Protein AF-A0A956BHD2-F1 (afdb_monomer_lite)

Radius of gyration: 28.73 Å; chains: 1; bounding box: 68×35×95 Å

Secondary structure (DSSP, 8-state):
----------------S----------SS-EEEEE-TTS-EEEEEHHHHHHHHHHHHHTT-HHHHHHHHHHHHHH-TTSTTHHHHHHHHHHHHHHTT-HHHHHHHHHHHHHHSTTSSHHHHHHHHHHHHHHHTT-HHHHHHHHHHHHT-SS--HHHHHHHHHHHHHHHHHTT-HHHHHHHHHHHHHHHHHHHHHHHHHS-TT---TT---HHHHHHHHHHHHHHHHHHHH----SSHHHHHHHHHHHHHHHHHHHHHHHHHHHTT-TTHHHHHHHHHHHHHHHHHHHHH-

Foldseek 3Di:
DDDDDDDDDDDDDDDPDPDPPPPDDDDPAQWDFDQDPPGDGDTDDLVNLQVVLVVCVVVLVLVVSLVSLVCSCVRPVVDPCVLVSLLSNLSSCVSVLVLVSNLVSLVVSCVVCVPDPVNLVSLLSNLVSCVSVLVLVVNQVSLVSSVPDDDDDLLSQLSSLLSNLVSCVSVLVLVSNLVSLVVSVVSVVVVVVVDVVPDDPVPDPPPPLSLSNLVSLQSQLVSLLVVLLPQAQDDDPVSNVVSVVSSVVSLVRSLVSLVVSLVSPDPPSNVVSVVVNVVSVVSVVVRVVD

Structure (mmCIF, N/CA/C/O backbone):
data_AF-A0A956BHD2-F1
#
_entry.id   AF-A0A956BHD2-F1
#
loop_
_atom_site.group_PDB
_atom_site.id
_atom_site.type_symbol
_atom_site.label_atom_id
_atom_site.label_alt_id
_atom_site.label_comp_id
_atom_site.label_asym_id
_atom_site.label_entity_id
_atom_site.label_seq_id
_atom_site.pdbx_PDB_ins_code
_atom_site.Cartn_x
_atom_site.Cartn_y
_atom_site.Cartn_z
_atom_site.occupancy
_atom_site.B_iso_or_equiv
_atom_site.auth_seq_id
_atom_site.auth_comp_id
_atom_site.auth_asym_id
_atom_site.auth_atom_id
_atom_site.pdbx_PDB_model_num
ATOM 1 N N . MET A 1 1 ? 15.044 -18.072 -39.318 1.00 32.41 1 MET A N 1
ATOM 2 C CA . MET A 1 1 ? 16.241 -17.529 -39.998 1.00 32.41 1 MET A CA 1
ATOM 3 C C . MET A 1 1 ? 15.902 -16.114 -40.435 1.00 32.41 1 MET A C 1
ATOM 5 O O . MET A 1 1 ? 15.092 -15.960 -41.337 1.00 32.41 1 MET A O 1
ATOM 9 N N . LYS A 1 2 ? 16.401 -15.109 -39.701 1.00 30.66 2 LYS A N 1
ATOM 10 C CA . LYS A 1 2 ? 16.148 -13.682 -39.956 1.00 30.66 2 LYS A CA 1
ATOM 11 C C . LYS A 1 2 ? 16.807 -13.306 -41.298 1.00 30.66 2 LYS A C 1
ATOM 13 O O . LYS A 1 2 ? 17.986 -13.593 -41.498 1.00 30.66 2 LYS A O 1
ATOM 18 N N . HIS A 1 3 ? 16.039 -12.739 -42.227 1.00 27.91 3 HIS A N 1
ATOM 19 C CA . HIS A 1 3 ? 16.558 -12.216 -43.491 1.00 27.91 3 HIS A CA 1
ATOM 20 C C . HIS A 1 3 ? 17.233 -10.868 -43.223 1.00 27.91 3 HIS A C 1
ATOM 22 O O . HIS A 1 3 ? 16.564 -9.890 -42.912 1.00 27.91 3 HIS A O 1
ATOM 28 N N . ILE A 1 4 ? 18.562 -10.834 -43.328 1.00 30.50 4 ILE A N 1
ATOM 29 C CA . ILE A 1 4 ? 19.359 -9.604 -43.326 1.00 30.50 4 ILE A CA 1
ATOM 30 C C . ILE A 1 4 ? 19.266 -9.021 -44.739 1.00 30.50 4 ILE A C 1
ATOM 32 O O . ILE A 1 4 ? 19.788 -9.609 -45.689 1.00 30.50 4 ILE A O 1
ATOM 36 N N . ALA A 1 5 ? 18.553 -7.907 -44.893 1.00 25.92 5 ALA A N 1
ATOM 37 C CA . ALA A 1 5 ? 18.475 -7.180 -46.152 1.00 25.92 5 ALA A CA 1
ATOM 38 C C . ALA A 1 5 ? 19.679 -6.235 -46.266 1.00 25.92 5 ALA A C 1
ATOM 40 O O . ALA A 1 5 ? 19.749 -5.215 -45.590 1.00 25.92 5 ALA A O 1
ATOM 41 N N . TRP A 1 6 ? 20.630 -6.584 -47.131 1.00 26.72 6 TRP A N 1
ATOM 42 C CA . TRP A 1 6 ? 21.691 -5.677 -47.564 1.00 26.72 6 TRP A CA 1
ATOM 43 C C . TRP A 1 6 ? 21.139 -4.787 -48.676 1.00 26.72 6 TRP A C 1
ATOM 45 O O . TRP A 1 6 ? 20.907 -5.261 -49.789 1.00 26.72 6 TRP A O 1
ATOM 55 N N . ILE A 1 7 ? 20.912 -3.506 -48.393 1.00 30.88 7 ILE A N 1
ATOM 56 C CA . ILE A 1 7 ? 20.587 -2.525 -49.432 1.00 30.88 7 ILE A CA 1
ATOM 57 C C . ILE A 1 7 ? 21.914 -2.008 -50.000 1.00 30.88 7 ILE A C 1
ATOM 59 O O . ILE A 1 7 ? 22.591 -1.191 -49.389 1.00 30.88 7 ILE A O 1
ATOM 63 N N . LEU A 1 8 ? 22.299 -2.520 -51.172 1.00 29.08 8 LEU A N 1
ATOM 64 C CA . LEU A 1 8 ? 23.394 -1.992 -51.987 1.00 29.08 8 LEU A CA 1
ATOM 65 C C . LEU A 1 8 ? 22.792 -1.154 -53.117 1.00 29.08 8 LEU A C 1
ATOM 67 O O . LEU A 1 8 ? 22.234 -1.706 -54.065 1.00 29.08 8 LEU A O 1
ATOM 71 N N . ILE A 1 9 ? 22.917 0.171 -53.042 1.00 32.59 9 ILE A N 1
ATOM 72 C CA . ILE A 1 9 ? 22.619 1.055 -54.173 1.00 32.59 9 ILE A CA 1
ATOM 73 C C . ILE A 1 9 ? 23.946 1.383 -54.851 1.00 32.59 9 ILE A C 1
ATOM 75 O O . ILE A 1 9 ? 24.739 2.171 -54.350 1.00 32.59 9 ILE A O 1
ATOM 79 N N . ALA A 1 10 ? 24.194 0.755 -55.999 1.00 34.28 10 ALA A N 1
ATOM 80 C CA . ALA A 1 10 ? 25.288 1.113 -56.890 1.00 34.28 10 ALA A CA 1
ATOM 81 C C . ALA A 1 10 ? 24.737 1.963 -58.041 1.00 34.28 10 ALA A C 1
ATOM 83 O O . ALA A 1 10 ? 23.894 1.498 -58.807 1.00 34.28 10 ALA A O 1
ATOM 84 N N . SER A 1 11 ? 25.248 3.182 -58.208 1.00 32.81 11 SER A N 1
ATOM 85 C CA . SER A 1 11 ? 25.110 3.926 -59.460 1.00 32.81 11 SER A CA 1
ATOM 86 C C . SER A 1 11 ? 26.441 4.579 -59.811 1.00 32.81 11 SER A C 1
ATOM 88 O O . SER A 1 11 ? 26.924 5.466 -59.114 1.00 32.81 11 SER A O 1
ATOM 90 N N . TRP A 1 12 ? 27.056 4.097 -60.890 1.00 37.25 12 TRP A N 1
ATOM 91 C CA . TRP A 1 12 ? 28.239 4.698 -61.497 1.00 37.25 12 TRP A CA 1
ATOM 92 C C . TRP A 1 12 ? 27.813 5.802 -62.464 1.00 37.25 12 TRP A C 1
ATOM 94 O O . TRP A 1 12 ? 27.218 5.521 -63.503 1.00 37.25 12 TRP A O 1
ATOM 104 N N . LEU A 1 13 ? 28.212 7.040 -62.181 1.00 34.75 13 LEU A N 1
ATOM 105 C CA . LEU A 1 13 ? 28.361 8.086 -63.189 1.00 34.75 13 LEU A CA 1
ATOM 106 C C . LEU A 1 13 ? 29.599 8.914 -62.842 1.00 34.75 13 LEU A C 1
ATOM 108 O O . LEU A 1 13 ? 29.643 9.645 -61.859 1.00 34.75 13 LEU A O 1
ATOM 112 N N . VAL A 1 14 ? 30.635 8.740 -63.662 1.00 44.06 14 VAL A N 1
ATOM 113 C CA . VAL A 1 14 ? 31.887 9.492 -63.600 1.00 44.06 14 VAL A CA 1
ATOM 114 C C . VAL A 1 14 ? 31.602 10.943 -63.980 1.00 44.06 14 VAL A C 1
ATOM 116 O O . VAL A 1 14 ? 31.316 11.240 -65.139 1.00 44.06 14 VAL A O 1
ATOM 119 N N . ALA A 1 15 ? 31.736 11.848 -63.016 1.00 35.34 15 ALA A N 1
ATOM 120 C CA . ALA A 1 15 ? 31.913 13.273 -63.251 1.00 35.34 15 ALA A CA 1
ATOM 121 C C . ALA A 1 15 ? 33.031 13.774 -62.325 1.00 35.34 15 ALA A C 1
ATOM 123 O O . ALA A 1 15 ? 32.923 13.714 -61.104 1.00 35.34 15 ALA A O 1
ATOM 124 N N . CYS A 1 16 ? 34.142 14.223 -62.913 1.00 50.97 16 CYS A N 1
ATOM 125 C CA . CYS A 1 16 ? 35.218 14.887 -62.186 1.00 50.97 16 CYS A CA 1
ATOM 126 C C . CYS A 1 16 ? 34.707 16.205 -61.593 1.00 50.97 16 CYS A C 1
ATOM 128 O O . CYS A 1 16 ? 34.462 17.168 -62.315 1.00 50.97 16 CYS A O 1
ATOM 130 N N . GLY A 1 17 ? 34.592 16.235 -60.274 1.00 42.78 17 GLY A N 1
ATOM 131 C CA . GLY A 1 17 ? 34.267 17.398 -59.459 1.00 42.78 17 GLY A CA 1
ATOM 132 C C . GLY A 1 17 ? 33.865 16.858 -58.100 1.00 42.78 17 GLY A C 1
ATOM 133 O O . GLY A 1 17 ? 32.909 16.099 -58.054 1.00 42.78 17 GLY A O 1
ATOM 134 N N . SER A 1 18 ? 34.663 17.140 -57.061 1.00 50.84 18 SER A N 1
ATOM 135 C CA . SER A 1 18 ? 34.489 16.716 -55.656 1.00 50.84 18 SER A CA 1
ATOM 136 C C . SER A 1 18 ? 33.089 16.161 -55.363 1.00 50.84 18 SER A C 1
ATOM 138 O O . SER A 1 18 ? 32.157 16.936 -55.143 1.00 50.84 18 SER A O 1
ATOM 140 N N . GLY A 1 19 ? 32.948 14.834 -55.471 1.00 43.81 19 GLY A N 1
ATOM 141 C CA . GLY A 1 19 ? 31.663 14.151 -55.331 1.00 43.81 19 GLY A CA 1
ATOM 142 C C . GLY A 1 19 ? 31.063 14.380 -53.943 1.00 43.81 19 GLY A C 1
ATOM 143 O O . GLY A 1 19 ? 31.804 14.754 -53.028 1.00 43.81 19 GLY A O 1
ATOM 144 N N . PRO A 1 20 ? 29.741 14.186 -53.772 1.00 44.66 20 PRO A N 1
ATOM 145 C CA . PRO A 1 20 ? 29.129 14.253 -52.454 1.00 44.66 20 PRO A CA 1
ATOM 146 C C . PRO A 1 20 ? 29.898 13.311 -51.529 1.00 44.66 20 PRO A C 1
ATOM 148 O O . PRO A 1 20 ? 30.157 12.160 -51.873 1.00 44.66 20 PRO A O 1
ATOM 151 N N . GLN A 1 21 ? 30.347 13.847 -50.399 1.00 46.59 21 GLN A N 1
ATOM 152 C CA . GLN A 1 21 ? 31.052 13.084 -49.386 1.00 46.59 21 GLN A CA 1
ATOM 153 C C . GLN A 1 21 ? 30.066 12.023 -48.883 1.00 46.59 21 GLN A C 1
ATOM 155 O O . GLN A 1 21 ? 29.099 12.357 -48.206 1.00 46.59 21 GLN A O 1
ATOM 160 N N . GLU A 1 22 ? 30.237 10.770 -49.309 1.00 46.28 22 GLU A N 1
ATOM 161 C CA . GLU A 1 22 ? 29.410 9.661 -48.838 1.00 46.28 22 GLU A CA 1
ATOM 162 C C . GLU A 1 22 ? 29.696 9.468 -47.348 1.00 46.28 22 GLU A C 1
ATOM 164 O O . GLU A 1 22 ? 30.739 8.941 -46.955 1.00 46.28 22 GLU A O 1
ATOM 169 N N . THR A 1 23 ? 28.792 9.955 -46.502 1.00 49.31 23 THR A N 1
ATOM 170 C CA . THR A 1 23 ? 28.830 9.680 -45.069 1.00 49.31 23 THR A CA 1
ATOM 171 C C . THR A 1 23 ? 28.339 8.253 -44.868 1.00 49.31 23 THR A C 1
ATOM 173 O O . THR A 1 23 ? 27.139 7.983 -44.899 1.00 49.31 23 THR A O 1
ATOM 176 N N . ILE A 1 24 ? 29.274 7.317 -44.721 1.00 51.47 24 ILE A N 1
ATOM 177 C CA . ILE A 1 24 ? 28.960 5.943 -44.334 1.00 51.47 24 ILE A CA 1
ATOM 178 C C . ILE A 1 24 ? 28.698 5.958 -42.829 1.00 51.47 24 ILE A C 1
ATOM 180 O O . ILE A 1 24 ? 29.613 6.184 -42.039 1.00 51.47 24 ILE A O 1
ATOM 184 N N . PHE A 1 25 ? 27.445 5.743 -42.443 1.00 54.19 25 PHE A N 1
ATOM 185 C CA . PHE A 1 25 ? 27.077 5.514 -41.053 1.00 54.19 25 PHE A CA 1
ATOM 186 C C . PHE A 1 25 ? 27.267 4.027 -40.743 1.00 54.19 25 PHE A C 1
ATOM 188 O O . PHE A 1 25 ? 26.555 3.177 -41.278 1.00 54.19 25 PHE A O 1
ATOM 195 N N . GLU A 1 26 ? 28.259 3.707 -39.914 1.00 46.75 26 GLU A N 1
ATOM 196 C CA . GLU A 1 26 ? 28.385 2.379 -39.317 1.00 46.75 26 GLU A CA 1
ATOM 197 C C . GLU A 1 26 ? 27.514 2.330 -38.062 1.00 46.75 26 GLU A C 1
ATOM 199 O O . GLU A 1 26 ? 27.826 2.949 -37.048 1.00 46.75 26 GLU A O 1
ATOM 204 N N . PHE A 1 27 ? 26.409 1.593 -38.143 1.00 53.41 27 PHE A N 1
ATOM 205 C CA . PHE A 1 27 ? 25.576 1.290 -36.986 1.00 53.41 27 PHE A CA 1
ATOM 206 C C . PHE A 1 27 ? 26.133 0.036 -36.314 1.00 53.41 27 PHE A C 1
ATOM 208 O O . PHE A 1 27 ? 26.106 -1.052 -36.894 1.00 53.41 27 PHE A O 1
ATOM 215 N N . THR A 1 28 ? 26.681 0.186 -35.109 1.00 53.34 28 THR A N 1
ATOM 216 C CA . THR A 1 28 ? 27.129 -0.948 -34.285 1.00 53.34 28 THR A CA 1
ATOM 217 C C . THR A 1 28 ? 25.966 -1.654 -33.596 1.00 53.34 28 THR A C 1
ATOM 219 O O . THR A 1 28 ? 26.080 -2.837 -33.281 1.00 53.34 28 THR A O 1
ATOM 222 N N . ASP A 1 29 ? 24.840 -0.954 -33.447 1.00 56.94 29 ASP A N 1
ATOM 223 C CA . ASP A 1 29 ? 23.632 -1.410 -32.769 1.00 56.94 29 ASP A CA 1
ATOM 224 C C . ASP A 1 29 ? 22.411 -1.331 -33.703 1.00 56.94 29 ASP A C 1
ATOM 226 O O . ASP A 1 29 ? 22.397 -0.529 -34.647 1.00 56.94 29 ASP A O 1
ATOM 230 N N . PRO A 1 30 ? 21.366 -2.151 -33.481 1.00 61.94 30 PRO A N 1
ATOM 231 C CA . PRO A 1 30 ? 20.121 -2.032 -34.230 1.00 61.94 30 PRO A CA 1
ATOM 232 C C . PRO A 1 30 ? 19.596 -0.592 -34.135 1.00 61.94 30 PRO A C 1
ATOM 234 O O . PRO A 1 30 ? 19.508 -0.041 -33.042 1.00 61.94 30 PRO A O 1
ATOM 237 N N . THR A 1 31 ? 19.256 0.020 -35.270 1.00 66.25 31 THR A N 1
ATOM 238 C CA . THR A 1 31 ? 18.797 1.418 -35.351 1.00 66.25 31 THR A CA 1
ATOM 239 C C . THR A 1 31 ? 17.540 1.491 -36.210 1.00 66.25 31 THR A C 1
ATOM 241 O O . THR A 1 31 ? 17.478 0.856 -37.267 1.00 66.25 31 THR A O 1
ATOM 244 N N . VAL A 1 32 ? 16.539 2.254 -35.768 1.00 64.06 32 VAL A N 1
ATOM 245 C CA . VAL A 1 32 ? 15.317 2.511 -36.536 1.00 64.06 32 VAL A CA 1
ATOM 246 C C . VAL A 1 32 ? 15.480 3.823 -37.276 1.00 64.06 32 VAL A C 1
ATOM 248 O O . VAL A 1 32 ? 15.948 4.817 -36.727 1.00 64.06 32 VAL A O 1
ATOM 251 N N . ILE A 1 33 ? 15.089 3.808 -38.545 1.00 63.91 33 ILE A N 1
ATOM 252 C CA . ILE A 1 33 ? 15.087 4.984 -39.403 1.00 63.91 33 ILE A CA 1
ATOM 253 C C . ILE A 1 33 ? 13.651 5.499 -39.450 1.00 63.91 33 ILE A C 1
ATOM 255 O O . ILE A 1 33 ? 12.806 4.911 -40.128 1.00 63.91 33 ILE A O 1
ATOM 259 N N . VAL A 1 34 ? 13.372 6.583 -38.731 1.00 60.41 34 VAL A N 1
ATOM 260 C CA . VAL A 1 34 ? 12.071 7.257 -38.767 1.00 60.41 34 VAL A CA 1
ATOM 261 C C . VAL A 1 34 ? 12.170 8.415 -39.756 1.00 60.41 34 VAL A C 1
ATOM 263 O O . VAL A 1 34 ? 12.938 9.353 -39.555 1.00 60.41 34 VAL A O 1
ATOM 266 N N . ALA A 1 35 ? 11.410 8.347 -40.849 1.00 52.72 35 ALA A N 1
ATOM 267 C CA . ALA A 1 35 ? 11.284 9.452 -41.795 1.00 52.72 35 ALA A CA 1
ATOM 268 C C . ALA A 1 35 ? 10.039 10.274 -41.443 1.00 52.72 35 ALA A C 1
ATOM 270 O O . ALA A 1 35 ? 8.921 9.751 -41.486 1.00 52.72 35 ALA A O 1
ATOM 271 N N . SER A 1 36 ? 10.220 11.550 -41.095 1.00 49.69 36 SER A N 1
ATOM 272 C CA . SER A 1 36 ? 9.092 12.471 -40.942 1.00 49.69 36 SER A CA 1
ATOM 273 C C . SER A 1 36 ? 8.653 13.014 -42.315 1.00 49.69 36 SER A C 1
ATOM 275 O O . SER A 1 36 ? 9.444 13.023 -43.261 1.00 49.69 36 SER A O 1
ATOM 277 N N . PRO A 1 37 ? 7.406 13.502 -42.461 1.00 52.56 37 PRO A N 1
ATOM 278 C CA . PRO A 1 37 ? 6.945 14.147 -43.694 1.00 52.56 37 PRO A CA 1
ATOM 279 C C . PRO A 1 37 ? 7.707 15.435 -44.067 1.00 52.56 37 PRO A C 1
ATOM 281 O O . PRO A 1 37 ? 7.453 15.985 -45.135 1.00 52.56 37 PRO A O 1
ATOM 284 N N . GLU A 1 38 ? 8.585 15.932 -43.189 1.00 54.66 38 GLU A N 1
ATOM 285 C CA . GLU A 1 38 ? 9.246 17.242 -43.270 1.00 54.66 38 GLU A CA 1
ATOM 286 C C . GLU A 1 38 ? 10.768 17.143 -43.539 1.00 54.66 38 GLU A C 1
ATOM 288 O O . GLU A 1 38 ? 11.488 18.109 -43.319 1.00 54.66 38 GLU A O 1
ATOM 293 N N . ASP A 1 39 ? 11.237 16.013 -44.090 1.00 49.66 39 ASP A N 1
ATOM 294 C CA . ASP A 1 39 ? 12.601 15.765 -44.615 1.00 49.66 39 ASP A CA 1
ATOM 295 C C . ASP A 1 39 ? 13.744 15.505 -43.603 1.00 49.66 39 ASP A C 1
ATOM 297 O O . ASP A 1 39 ? 14.898 15.376 -44.019 1.00 49.66 39 ASP A O 1
ATOM 301 N N . ASP A 1 40 ? 13.459 15.281 -42.316 1.00 54.59 40 ASP A N 1
ATOM 302 C CA . ASP A 1 40 ? 14.471 14.773 -41.373 1.00 54.59 40 ASP A CA 1
ATOM 303 C C . ASP A 1 40 ? 14.392 13.241 -41.241 1.00 54.59 40 ASP A C 1
ATOM 305 O O . ASP A 1 40 ? 13.387 12.670 -40.805 1.00 54.59 40 ASP A O 1
ATOM 309 N N . ILE A 1 41 ? 15.480 12.563 -41.627 1.00 58.62 41 ILE A N 1
ATOM 310 C CA . ILE A 1 41 ? 15.721 11.156 -41.297 1.00 58.62 41 ILE A CA 1
ATOM 311 C C . ILE A 1 41 ? 16.272 11.119 -39.872 1.00 58.62 41 ILE A C 1
ATOM 313 O O . ILE A 1 41 ? 17.431 11.471 -39.647 1.00 58.62 41 ILE A O 1
ATOM 317 N N . VAL A 1 42 ? 15.453 10.688 -38.916 1.00 63.12 42 VAL A N 1
ATOM 318 C CA . VAL A 1 42 ? 15.888 10.497 -37.531 1.00 63.12 42 VAL A CA 1
ATOM 319 C C . VAL A 1 42 ? 16.330 9.049 -37.359 1.00 63.12 42 VAL A C 1
ATOM 321 O O . VAL A 1 42 ? 15.582 8.112 -37.645 1.00 63.12 42 VAL A O 1
ATOM 324 N N . PHE A 1 43 ? 17.571 8.876 -36.917 1.00 67.44 43 PHE A N 1
ATOM 325 C CA . PHE A 1 43 ? 18.095 7.593 -36.472 1.00 67.44 43 PHE A CA 1
ATOM 326 C C . PHE A 1 43 ? 17.819 7.494 -34.977 1.00 67.44 43 PHE A C 1
ATOM 328 O O . PHE A 1 43 ? 18.463 8.190 -34.199 1.00 67.44 43 PHE A O 1
ATOM 335 N N . GLU A 1 44 ? 16.842 6.680 -34.590 1.00 79.38 44 GLU A N 1
ATOM 336 C CA . GLU A 1 44 ? 16.552 6.425 -33.180 1.00 79.38 44 GLU A CA 1
ATOM 337 C C . GLU A 1 44 ? 17.176 5.080 -32.794 1.00 79.38 44 GLU A C 1
ATOM 339 O O . GLU A 1 44 ? 16.906 4.047 -33.420 1.00 79.38 44 GLU A O 1
ATOM 344 N N . SER A 1 45 ? 18.045 5.091 -31.784 1.00 88.75 45 SER A N 1
ATOM 345 C CA . SER A 1 45 ? 18.524 3.881 -31.119 1.00 88.75 45 SER A CA 1
ATOM 346 C C . SER A 1 45 ? 17.616 3.505 -29.943 1.00 88.75 45 SER A C 1
ATOM 348 O O . SER A 1 45 ? 16.796 4.297 -29.472 1.00 88.75 45 SER A O 1
ATOM 350 N N . ALA A 1 46 ? 17.782 2.290 -29.418 1.00 90.62 46 ALA A N 1
ATOM 351 C CA . ALA A 1 46 ? 17.095 1.883 -28.194 1.00 90.62 46 ALA A CA 1
ATOM 352 C C . ALA A 1 46 ? 17.477 2.764 -26.985 1.00 90.62 46 ALA A C 1
ATOM 354 O O . ALA A 1 46 ? 16.649 2.976 -26.104 1.00 90.62 46 ALA A O 1
ATOM 355 N N . GLU A 1 47 ? 18.711 3.279 -26.940 1.00 94.00 47 GLU A N 1
ATOM 356 C CA . GLU A 1 47 ? 19.161 4.189 -25.881 1.00 94.00 47 GLU A CA 1
ATOM 357 C C . GLU A 1 47 ? 18.461 5.549 -25.983 1.00 94.00 47 GLU A C 1
ATOM 359 O O . GLU A 1 47 ? 17.972 6.054 -24.972 1.00 94.00 47 GLU A O 1
ATOM 364 N N . ASP A 1 48 ? 18.339 6.101 -27.196 1.00 92.69 48 ASP A N 1
ATOM 365 C CA . ASP A 1 48 ? 17.664 7.385 -27.431 1.00 92.69 48 ASP A CA 1
ATOM 366 C C . ASP A 1 48 ? 16.193 7.325 -27.003 1.00 92.69 48 ASP A C 1
ATOM 368 O O . ASP A 1 48 ? 15.717 8.195 -26.272 1.00 92.69 48 ASP A O 1
ATOM 372 N N . LEU A 1 49 ? 15.489 6.255 -27.395 1.00 94.75 49 LEU A N 1
ATOM 373 C CA . LEU A 1 49 ? 14.093 6.029 -27.011 1.00 94.75 49 LEU A CA 1
ATOM 374 C C . LEU A 1 49 ? 13.921 5.909 -25.495 1.00 94.75 49 LEU A C 1
ATOM 376 O O . LEU A 1 49 ? 12.976 6.470 -24.935 1.00 94.75 49 LEU A O 1
ATOM 380 N N . LEU A 1 50 ? 14.830 5.195 -24.821 1.00 97.00 50 LEU A N 1
ATOM 381 C CA . LEU A 1 50 ? 14.800 5.077 -23.367 1.00 97.00 50 LEU A CA 1
ATOM 382 C C . LEU A 1 50 ? 15.039 6.441 -22.706 1.00 97.00 50 LEU A C 1
ATOM 384 O O . LEU A 1 50 ? 14.312 6.808 -21.783 1.00 97.00 50 LEU A O 1
ATOM 388 N N . LEU A 1 51 ? 16.044 7.193 -23.163 1.00 97.00 51 LEU A N 1
ATOM 389 C CA . LEU A 1 51 ? 16.399 8.490 -22.593 1.00 97.00 51 LEU A CA 1
ATOM 390 C C . LEU A 1 51 ? 15.259 9.501 -22.753 1.00 97.00 51 LEU A C 1
ATOM 392 O O . LEU A 1 51 ? 14.853 10.113 -21.765 1.00 97.00 51 LEU A O 1
ATOM 396 N N . GLU A 1 52 ? 14.697 9.629 -23.957 1.00 96.88 52 GLU A N 1
ATOM 397 C CA . GLU A 1 52 ? 13.571 10.530 -24.209 1.00 96.88 52 GLU A CA 1
ATOM 398 C C . GLU A 1 52 ? 12.331 10.109 -23.409 1.00 96.88 52 GLU A C 1
ATOM 400 O O . GLU A 1 52 ? 11.687 10.947 -22.773 1.00 96.88 52 GLU A O 1
ATOM 405 N N . GLY A 1 53 ? 12.015 8.808 -23.376 1.00 98.12 53 GLY A N 1
ATOM 406 C CA . GLY A 1 53 ? 10.921 8.281 -22.560 1.00 98.12 53 GLY A CA 1
ATOM 407 C C . GLY A 1 53 ? 11.084 8.635 -21.079 1.00 98.12 53 GLY A C 1
ATOM 408 O O . GLY A 1 53 ? 10.131 9.073 -20.434 1.00 98.12 53 GLY A O 1
ATOM 409 N N . ASN A 1 54 ? 12.304 8.534 -20.545 1.00 98.38 54 ASN A N 1
ATOM 410 C CA . ASN A 1 54 ? 12.610 8.892 -19.160 1.00 98.38 54 ASN A CA 1
ATOM 411 C C . ASN A 1 54 ? 12.454 10.394 -18.895 1.00 98.38 54 ASN A C 1
ATOM 413 O O . ASN A 1 54 ? 11.953 10.783 -17.837 1.00 98.38 54 ASN A O 1
ATOM 417 N N . GLU A 1 55 ? 12.873 11.254 -19.825 1.00 98.44 55 GLU A N 1
ATOM 418 C CA . GLU A 1 55 ? 12.674 12.702 -19.711 1.00 98.44 55 GLU A CA 1
ATOM 419 C C . GLU A 1 55 ? 11.187 13.067 -19.704 1.00 98.44 55 GLU A C 1
ATOM 421 O O . GLU A 1 55 ? 10.735 13.813 -18.831 1.00 98.44 55 GLU A O 1
ATOM 426 N N . LEU A 1 56 ? 10.408 12.481 -20.615 1.00 98.38 56 LEU A N 1
ATOM 427 C CA . LEU A 1 56 ? 8.958 12.663 -20.686 1.00 98.38 56 LEU A CA 1
ATOM 428 C C . LEU A 1 56 ? 8.269 12.180 -19.406 1.00 98.38 56 LEU A C 1
ATOM 430 O O . LEU A 1 56 ? 7.425 12.888 -18.854 1.00 98.38 56 LEU A O 1
ATOM 434 N N . LEU A 1 57 ? 8.674 11.022 -18.878 1.00 97.81 57 LEU A N 1
ATOM 435 C CA . LEU A 1 57 ? 8.145 10.482 -17.627 1.00 97.81 57 LEU A CA 1
ATOM 436 C C . LEU A 1 57 ? 8.424 11.424 -16.445 1.00 97.81 57 LEU A C 1
ATOM 438 O O . LEU A 1 57 ? 7.531 11.697 -15.642 1.00 97.81 57 LEU A O 1
ATOM 442 N N . ARG A 1 58 ? 9.634 11.994 -16.363 1.00 97.81 58 ARG A N 1
ATOM 443 C CA . ARG A 1 58 ? 9.989 13.000 -15.343 1.00 97.81 58 ARG A CA 1
ATOM 444 C C . ARG A 1 58 ? 9.167 14.282 -15.470 1.00 97.81 58 ARG A C 1
ATOM 446 O O . ARG A 1 58 ? 8.858 14.901 -14.452 1.00 97.81 58 ARG A O 1
ATOM 453 N N . ASN A 1 59 ? 8.786 14.648 -16.692 1.00 97.94 59 ASN A N 1
ATOM 454 C CA . ASN A 1 59 ? 7.905 15.778 -16.980 1.00 97.94 59 ASN A CA 1
ATOM 455 C C . ASN A 1 59 ? 6.411 15.451 -16.797 1.00 97.94 59 ASN A C 1
ATOM 457 O O . ASN A 1 59 ? 5.578 16.333 -17.001 1.00 97.94 59 ASN A O 1
ATOM 461 N N . ARG A 1 60 ? 6.068 14.223 -16.369 1.00 97.44 60 ARG A N 1
ATOM 462 C CA . ARG A 1 60 ? 4.692 13.705 -16.231 1.00 97.44 60 ARG A CA 1
ATOM 463 C C . ARG A 1 60 ? 3.911 13.654 -17.546 1.00 97.44 60 ARG A C 1
ATOM 465 O O . ARG A 1 60 ? 2.685 13.691 -17.558 1.00 97.44 60 ARG A O 1
ATOM 472 N N . GLU A 1 61 ? 4.616 13.562 -18.666 1.00 98.38 61 GLU A N 1
ATOM 473 C CA . GLU A 1 61 ? 4.025 13.416 -19.995 1.00 98.38 61 GLU A CA 1
ATOM 474 C C . GLU A 1 61 ? 3.823 11.927 -20.310 1.00 98.38 61 GLU A C 1
ATOM 476 O O . GLU A 1 61 ? 4.460 11.369 -21.207 1.00 98.38 61 GLU A O 1
ATOM 481 N N . HIS A 1 62 ? 2.966 11.274 -19.522 1.00 98.06 62 HIS A N 1
ATOM 482 C CA . HIS A 1 62 ? 2.850 9.816 -19.458 1.00 98.06 62 HIS A CA 1
ATOM 483 C C . HIS A 1 62 ? 2.471 9.172 -20.800 1.00 98.06 62 HIS A C 1
ATOM 485 O O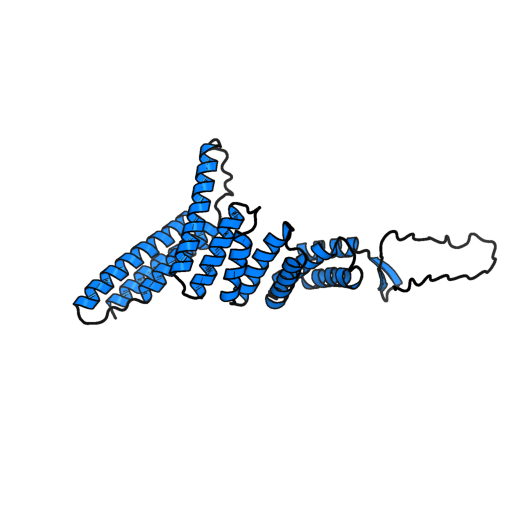 . HIS A 1 62 ? 3.108 8.197 -21.191 1.00 98.06 62 HIS A O 1
ATOM 491 N N . GLU A 1 63 ? 1.540 9.742 -21.575 1.00 98.25 63 GLU A N 1
ATOM 492 C CA . GLU A 1 63 ? 1.172 9.183 -22.885 1.00 98.25 63 GLU A CA 1
ATOM 493 C C . GLU A 1 63 ? 2.317 9.281 -23.900 1.00 98.25 63 GLU A C 1
ATOM 495 O O . GLU A 1 63 ? 2.441 8.448 -24.798 1.00 98.25 63 GLU A O 1
ATOM 500 N N . ARG A 1 64 ? 3.133 10.339 -23.817 1.00 97.62 64 ARG A N 1
ATOM 501 C CA . ARG A 1 64 ? 4.279 10.520 -24.718 1.00 97.62 64 ARG A CA 1
ATOM 502 C C . ARG A 1 64 ? 5.409 9.576 -24.331 1.00 97.62 64 ARG A C 1
ATOM 504 O O . ARG A 1 64 ? 5.993 8.965 -25.221 1.00 97.62 64 ARG A O 1
ATOM 511 N N . ALA A 1 65 ? 5.686 9.453 -23.033 1.00 98.56 65 ALA A N 1
ATOM 512 C CA . ALA A 1 65 ? 6.675 8.525 -22.499 1.00 98.56 65 ALA A CA 1
ATOM 513 C C . ALA A 1 65 ? 6.331 7.077 -22.872 1.00 98.56 65 ALA A C 1
ATOM 515 O O . ALA A 1 65 ? 7.180 6.375 -23.420 1.00 98.56 65 ALA A O 1
ATOM 516 N N . LEU A 1 66 ? 5.065 6.679 -22.685 1.00 98.44 66 LEU A N 1
ATOM 517 C CA . LEU A 1 66 ? 4.557 5.358 -23.050 1.00 98.44 66 LEU A CA 1
ATOM 518 C C . LEU A 1 66 ? 4.880 5.018 -24.508 1.00 98.44 66 LEU A C 1
ATOM 520 O O . LEU A 1 66 ? 5.519 4.002 -24.766 1.00 98.44 66 LEU A O 1
ATOM 524 N N . ARG A 1 67 ? 4.554 5.916 -25.449 1.00 97.25 67 ARG A N 1
ATOM 525 C CA . ARG A 1 67 ? 4.846 5.697 -26.876 1.00 97.25 67 ARG A CA 1
ATOM 526 C C . ARG A 1 67 ? 6.332 5.473 -27.159 1.00 97.25 67 ARG A C 1
ATOM 528 O O . ARG A 1 67 ? 6.664 4.671 -28.026 1.00 97.25 67 ARG A O 1
ATOM 535 N N . ARG A 1 68 ? 7.237 6.168 -26.460 1.00 96.81 68 ARG A N 1
ATOM 536 C CA . ARG A 1 68 ? 8.688 5.981 -26.647 1.00 96.81 68 ARG A CA 1
ATOM 537 C C . ARG A 1 68 ? 9.152 4.614 -26.157 1.00 96.81 68 ARG A C 1
ATOM 539 O O . ARG A 1 68 ? 9.922 3.953 -26.850 1.00 96.81 68 ARG A O 1
ATOM 546 N N . PHE A 1 69 ? 8.647 4.159 -25.014 1.00 98.19 69 PHE A N 1
ATOM 547 C CA . PHE A 1 69 ? 8.971 2.829 -24.504 1.00 98.19 69 PHE A CA 1
ATOM 548 C C . PHE A 1 69 ? 8.346 1.707 -25.345 1.00 98.19 69 PHE A C 1
ATOM 550 O O . PHE A 1 69 ? 9.009 0.706 -25.594 1.00 98.19 69 PHE A O 1
ATOM 557 N N . GLU A 1 70 ? 7.121 1.875 -25.850 1.00 96.88 70 GLU A N 1
ATOM 558 C CA . GLU A 1 70 ? 6.484 0.906 -26.755 1.00 96.88 70 GLU A CA 1
ATOM 559 C C . GLU A 1 70 ? 7.268 0.743 -28.063 1.00 96.88 70 GLU A C 1
ATOM 561 O O . GLU A 1 70 ? 7.528 -0.387 -28.478 1.00 96.88 70 GLU A O 1
ATOM 566 N N . LEU A 1 71 ? 7.730 1.847 -28.666 1.00 94.50 71 LEU A N 1
ATOM 567 C CA . LEU A 1 71 ? 8.610 1.803 -29.841 1.00 94.50 71 LEU A CA 1
ATOM 568 C C . LEU A 1 71 ? 9.915 1.050 -29.549 1.00 94.50 71 LEU A C 1
ATOM 570 O O . LEU A 1 71 ? 10.409 0.313 -30.405 1.00 94.50 71 LEU A O 1
ATOM 574 N N . LEU A 1 72 ? 10.459 1.194 -28.334 1.00 95.25 72 LEU A N 1
ATOM 575 C CA . LEU A 1 72 ? 11.651 0.463 -27.914 1.00 95.25 72 LEU A CA 1
ATOM 576 C C . LEU A 1 72 ? 11.382 -1.042 -27.881 1.00 95.25 72 LEU A C 1
ATOM 578 O O . LEU A 1 72 ? 12.171 -1.809 -28.432 1.00 95.25 72 LEU A O 1
ATOM 582 N N . LEU A 1 73 ? 10.264 -1.469 -27.291 1.00 95.38 73 LEU A N 1
ATOM 583 C CA . LEU A 1 73 ? 9.890 -2.884 -27.239 1.00 95.38 73 LEU A CA 1
ATOM 584 C C . LEU A 1 73 ? 9.576 -3.462 -28.627 1.00 95.38 73 LEU A C 1
ATOM 586 O O . LEU A 1 73 ? 9.935 -4.605 -28.907 1.00 95.38 73 LEU A O 1
ATOM 590 N N . GLU A 1 74 ? 8.937 -2.682 -29.502 1.00 93.38 74 GLU A N 1
ATOM 591 C CA . GLU A 1 74 ? 8.566 -3.114 -30.851 1.00 93.38 74 GLU A CA 1
ATOM 592 C C . GLU A 1 74 ? 9.792 -3.303 -31.750 1.00 93.38 74 GLU A C 1
ATOM 594 O O . GLU A 1 74 ? 9.927 -4.317 -32.442 1.00 93.38 74 GLU A O 1
ATOM 599 N N . HIS A 1 75 ? 10.695 -2.324 -31.758 1.00 90.94 75 HIS A N 1
ATOM 600 C CA . HIS A 1 75 ? 11.801 -2.299 -32.709 1.00 90.94 75 HIS A CA 1
ATOM 601 C C . HIS A 1 75 ? 13.107 -2.873 -32.162 1.00 90.94 75 HIS A C 1
ATOM 603 O O . HIS A 1 75 ? 13.942 -3.349 -32.938 1.00 90.94 75 HIS A O 1
ATOM 609 N N . PHE A 1 76 ? 13.273 -2.885 -30.840 1.00 92.19 76 PHE A N 1
ATOM 610 C CA . PHE A 1 76 ? 14.483 -3.347 -30.166 1.00 92.19 76 PHE A CA 1
ATOM 611 C C . PHE A 1 76 ? 14.204 -4.418 -29.094 1.00 92.19 76 PHE A C 1
ATOM 613 O O . PHE A 1 76 ? 14.726 -4.313 -27.983 1.00 92.19 76 PHE A O 1
ATOM 620 N N . PRO A 1 77 ? 13.462 -5.501 -29.408 1.00 94.31 77 PRO A N 1
ATOM 621 C CA . PRO A 1 77 ? 13.048 -6.508 -28.422 1.00 94.31 77 PRO A CA 1
ATOM 622 C C . PRO A 1 77 ? 14.207 -7.316 -27.814 1.00 94.31 77 PRO A C 1
ATOM 624 O O . PRO A 1 77 ? 14.037 -7.954 -26.781 1.00 94.31 77 PRO A O 1
ATOM 627 N N . ASP A 1 78 ? 15.383 -7.302 -28.448 1.00 92.38 78 ASP A N 1
ATOM 628 C CA . ASP A 1 78 ? 16.594 -7.985 -27.972 1.00 92.38 78 ASP A CA 1
ATOM 629 C C . ASP A 1 78 ? 17.540 -7.020 -27.203 1.00 92.38 78 ASP A C 1
ATOM 631 O O . ASP A 1 78 ? 18.661 -7.391 -26.852 1.00 92.38 78 ASP A O 1
ATOM 635 N N . SER A 1 79 ? 17.129 -5.762 -26.976 1.00 94.38 79 SER A N 1
ATOM 636 C CA . SER A 1 79 ? 17.954 -4.724 -26.341 1.00 94.38 79 SER A CA 1
ATOM 637 C C . SER A 1 79 ? 18.100 -4.912 -24.829 1.00 94.38 79 SER A C 1
ATOM 639 O O . SER A 1 79 ? 17.183 -5.354 -24.138 1.00 94.38 79 SER A O 1
ATOM 641 N N . ALA A 1 80 ? 19.236 -4.471 -24.282 1.00 93.88 80 ALA A N 1
ATOM 642 C CA . ALA A 1 80 ? 19.452 -4.401 -22.837 1.00 93.88 80 ALA A CA 1
ATOM 643 C C . ALA A 1 80 ? 18.463 -3.460 -22.116 1.00 93.88 80 ALA A C 1
ATOM 645 O O . ALA A 1 80 ? 18.260 -3.603 -20.912 1.00 93.88 80 ALA A O 1
ATOM 646 N N . TYR A 1 81 ? 17.827 -2.534 -22.843 1.00 96.06 81 TYR A N 1
ATOM 647 C CA . TYR A 1 81 ? 16.895 -1.543 -22.297 1.00 96.06 81 TYR A CA 1
ATOM 648 C C . TYR A 1 81 ? 15.439 -2.025 -22.206 1.00 96.06 81 TYR A C 1
ATOM 650 O O . TYR A 1 81 ? 14.609 -1.328 -21.632 1.00 96.06 81 TYR A O 1
ATOM 658 N N . VAL A 1 82 ? 15.116 -3.213 -22.732 1.00 97.00 82 VAL A N 1
ATOM 659 C CA . VAL A 1 82 ? 13.750 -3.778 -22.731 1.00 97.00 82 VAL A CA 1
ATOM 660 C C . VAL A 1 82 ? 13.184 -3.880 -21.320 1.00 97.00 82 VAL A C 1
ATOM 662 O O . VAL A 1 82 ? 12.031 -3.521 -21.085 1.00 97.00 82 VAL A O 1
ATOM 665 N N . ARG A 1 83 ? 14.004 -4.328 -20.363 1.00 97.06 83 ARG A N 1
ATOM 666 C CA . ARG A 1 83 ? 13.601 -4.427 -18.959 1.00 97.06 83 ARG A CA 1
ATOM 667 C C . ARG A 1 83 ? 13.214 -3.059 -18.405 1.00 97.06 83 ARG A C 1
ATOM 669 O O . ARG A 1 83 ? 12.104 -2.892 -17.911 1.00 97.06 83 ARG A O 1
ATOM 676 N N . ASP A 1 84 ? 14.114 -2.089 -18.510 1.00 97.06 84 ASP A N 1
ATOM 677 C CA . ASP A 1 84 ? 13.918 -0.755 -17.943 1.00 97.06 84 ASP A CA 1
ATOM 678 C C . ASP A 1 84 ? 12.715 -0.056 -18.608 1.00 97.06 84 ASP A C 1
ATOM 680 O O . ASP A 1 84 ? 11.859 0.495 -17.920 1.00 97.06 84 ASP A O 1
ATOM 684 N N . ALA A 1 85 ? 12.573 -0.184 -19.933 1.00 98.12 85 ALA A N 1
ATOM 685 C CA . ALA A 1 85 ? 11.414 0.308 -20.674 1.00 98.12 85 ALA A CA 1
ATOM 686 C C . ALA A 1 85 ? 10.101 -0.336 -20.201 1.00 98.12 85 ALA A C 1
ATOM 688 O O . ALA A 1 85 ? 9.134 0.375 -19.953 1.00 98.12 85 ALA A O 1
ATOM 689 N N . THR A 1 86 ? 10.068 -1.658 -20.006 1.00 98.50 86 THR A N 1
ATOM 690 C CA . THR A 1 86 ? 8.869 -2.366 -19.515 1.00 98.50 86 THR A CA 1
ATOM 691 C C . THR A 1 86 ? 8.470 -1.888 -18.121 1.00 98.50 86 THR A C 1
ATOM 693 O O . THR A 1 86 ? 7.294 -1.647 -17.855 1.00 98.50 86 THR A O 1
ATOM 696 N N . PHE A 1 87 ? 9.446 -1.690 -17.232 1.00 98.31 87 PHE A N 1
ATOM 697 C CA . PHE A 1 87 ? 9.182 -1.129 -15.910 1.00 98.31 87 PHE A CA 1
ATOM 698 C C . PHE A 1 87 ? 8.573 0.279 -16.002 1.00 98.31 87 PHE A C 1
ATOM 700 O O . PHE A 1 87 ? 7.581 0.584 -15.336 1.00 98.31 87 PHE A O 1
ATOM 707 N N . HIS A 1 88 ? 9.133 1.129 -16.866 1.00 98.44 88 HIS A N 1
ATOM 708 C CA . HIS A 1 88 ? 8.658 2.496 -17.061 1.00 98.44 88 HIS A CA 1
ATOM 709 C C . HIS A 1 88 ? 7.307 2.586 -17.779 1.00 98.44 88 HIS A C 1
ATOM 711 O O . HIS A 1 88 ? 6.560 3.521 -17.504 1.00 98.44 88 HIS A O 1
ATOM 717 N N . ILE A 1 89 ? 6.942 1.619 -18.625 1.00 98.75 89 ILE A N 1
ATOM 718 C CA . ILE A 1 89 ? 5.576 1.490 -19.162 1.00 98.75 89 ILE A CA 1
ATOM 719 C C . ILE A 1 89 ? 4.577 1.337 -18.015 1.00 98.75 89 ILE A C 1
ATOM 721 O O . ILE A 1 89 ? 3.580 2.056 -17.978 1.00 98.75 89 ILE A O 1
ATOM 725 N N . GLY A 1 90 ? 4.886 0.492 -17.025 1.00 98.56 90 GLY A N 1
ATOM 726 C CA . GLY A 1 90 ? 4.064 0.358 -15.821 1.00 98.56 90 GLY A CA 1
ATOM 727 C C . GLY A 1 90 ? 3.896 1.696 -15.095 1.00 98.56 90 GLY A C 1
ATOM 728 O O . GLY A 1 90 ? 2.778 2.072 -14.757 1.00 98.56 90 GLY A O 1
ATOM 729 N N . LEU A 1 91 ? 4.988 2.463 -14.943 1.00 98.56 91 LEU A N 1
ATOM 730 C CA . LEU A 1 91 ? 4.944 3.800 -14.329 1.00 98.56 91 LEU A CA 1
ATOM 731 C C . LEU A 1 91 ? 4.123 4.804 -15.148 1.00 98.56 91 LEU A C 1
ATOM 733 O O . LEU A 1 91 ? 3.514 5.706 -14.578 1.00 98.56 91 LEU A O 1
ATOM 737 N N . CYS A 1 92 ? 4.125 4.685 -16.478 1.00 98.75 92 CYS A N 1
ATOM 738 C CA . CYS A 1 92 ? 3.289 5.518 -17.336 1.00 98.75 92 CYS A CA 1
ATOM 739 C C . CYS A 1 92 ? 1.810 5.209 -17.104 1.00 98.75 92 CYS A C 1
ATOM 741 O O . CYS A 1 92 ? 1.041 6.143 -16.909 1.00 98.75 92 CYS A O 1
ATOM 743 N N . HIS A 1 93 ? 1.423 3.930 -17.077 1.00 98.81 93 HIS A N 1
ATOM 744 C CA . HIS A 1 93 ? 0.044 3.532 -16.786 1.00 98.81 93 HIS A CA 1
ATOM 745 C C . HIS A 1 93 ? -0.398 3.953 -15.381 1.00 98.81 93 HIS A C 1
ATOM 747 O O . HIS A 1 93 ? -1.464 4.544 -15.243 1.00 98.81 93 HIS A O 1
ATOM 753 N N . GLU A 1 94 ? 0.452 3.764 -14.366 1.00 98.38 94 GLU A N 1
ATOM 754 C CA . GLU A 1 94 ? 0.223 4.277 -13.006 1.00 98.38 94 GLU A CA 1
ATOM 755 C C . GLU A 1 94 ? 0.003 5.799 -13.010 1.00 98.38 94 GLU A C 1
ATOM 757 O O . GLU A 1 94 ? -0.954 6.289 -12.424 1.00 98.38 94 GLU A O 1
ATOM 762 N N . GLY A 1 95 ? 0.841 6.561 -13.720 1.00 98.12 95 GLY A N 1
ATOM 763 C CA . GLY A 1 95 ? 0.707 8.018 -13.820 1.00 98.12 95 GLY A CA 1
ATOM 764 C C . GLY A 1 95 ? -0.536 8.506 -14.575 1.00 98.12 95 GLY A C 1
ATOM 765 O O . GLY A 1 95 ? -0.896 9.677 -14.456 1.00 98.12 95 GLY A O 1
ATOM 766 N N . MET A 1 96 ? -1.186 7.628 -15.342 1.00 98.50 96 MET A N 1
ATOM 767 C CA . MET A 1 96 ? -2.450 7.886 -16.043 1.00 98.50 96 MET A CA 1
ATOM 768 C C . MET A 1 96 ? -3.671 7.334 -15.292 1.00 98.50 96 MET A C 1
ATOM 770 O O . MET A 1 96 ? -4.774 7.387 -15.832 1.00 98.50 96 MET A O 1
ATOM 774 N N . ASP A 1 97 ? -3.482 6.796 -14.081 1.00 98.31 97 ASP A N 1
ATOM 775 C CA . ASP A 1 97 ? -4.496 6.062 -13.314 1.00 98.31 97 ASP A CA 1
ATOM 776 C C . ASP A 1 97 ? -5.102 4.863 -14.088 1.00 98.31 97 ASP A C 1
ATOM 778 O O . ASP A 1 97 ? -6.214 4.414 -13.801 1.00 98.31 97 ASP A O 1
ATOM 782 N N . ASP A 1 98 ? -4.376 4.322 -15.075 1.00 98.56 98 ASP A N 1
ATOM 783 C CA . ASP A 1 98 ? -4.747 3.117 -15.828 1.00 98.56 98 ASP A CA 1
ATOM 784 C C . ASP A 1 98 ? -4.273 1.879 -15.059 1.00 98.56 98 ASP A C 1
ATOM 786 O O . ASP A 1 98 ? -3.267 1.232 -15.376 1.00 98.56 98 ASP A O 1
ATOM 790 N N . TRP A 1 99 ? -4.968 1.607 -13.956 1.00 98.62 99 TRP A N 1
ATOM 791 C CA . TRP A 1 99 ? -4.575 0.589 -12.988 1.00 98.62 99 TRP A CA 1
ATOM 792 C C . TRP A 1 99 ? -4.630 -0.827 -13.562 1.00 98.62 99 TRP A C 1
ATOM 794 O O . TRP A 1 99 ? -3.796 -1.657 -13.191 1.00 98.62 99 TRP A O 1
ATOM 804 N N . GLU A 1 100 ? -5.552 -1.118 -14.486 1.00 98.69 100 GLU A N 1
ATOM 805 C CA . GLU A 1 100 ? -5.593 -2.403 -15.184 1.00 98.69 100 GLU A CA 1
ATOM 806 C C . GLU A 1 100 ? -4.324 -2.639 -16.015 1.00 98.69 100 GLU A C 1
ATOM 808 O O . GLU A 1 100 ? -3.689 -3.692 -15.882 1.00 98.69 100 GLU A O 1
ATOM 813 N N . ALA A 1 101 ? -3.919 -1.668 -16.842 1.00 98.62 101 ALA A N 1
ATOM 814 C CA . ALA A 1 101 ? -2.718 -1.803 -17.661 1.00 98.62 101 ALA A CA 1
ATOM 815 C C . ALA A 1 101 ? -1.434 -1.782 -16.816 1.00 98.62 101 ALA A C 1
ATOM 817 O O . ALA A 1 101 ? -0.498 -2.542 -17.091 1.00 98.62 101 ALA A O 1
ATOM 818 N N . ALA A 1 102 ? -1.398 -0.978 -15.749 1.00 98.81 102 ALA A N 1
ATOM 819 C CA . ALA A 1 102 ? -0.293 -0.970 -14.796 1.00 98.81 102 ALA A CA 1
ATOM 820 C C . ALA A 1 102 ? -0.124 -2.349 -14.139 1.00 98.81 102 ALA A C 1
ATOM 822 O O . ALA A 1 102 ? 0.972 -2.912 -14.155 1.00 98.81 102 ALA A O 1
ATOM 823 N N . ALA A 1 103 ? -1.210 -2.938 -13.623 1.00 98.69 103 ALA A N 1
ATOM 824 C CA . ALA A 1 103 ? -1.182 -4.258 -12.999 1.00 98.69 103 ALA A CA 1
ATOM 825 C C . ALA A 1 103 ? -0.689 -5.344 -13.966 1.00 98.69 103 ALA A C 1
ATOM 827 O O . ALA A 1 103 ? 0.190 -6.122 -13.596 1.00 98.69 103 ALA A O 1
ATOM 828 N N . ALA A 1 104 ? -1.197 -5.364 -15.203 1.00 98.62 104 ALA A N 1
ATOM 829 C CA . ALA A 1 104 ? -0.765 -6.320 -16.224 1.00 98.62 104 ALA A CA 1
ATOM 830 C C . ALA A 1 104 ? 0.724 -6.157 -16.582 1.00 98.62 104 ALA A C 1
ATOM 832 O O . ALA A 1 104 ? 1.446 -7.142 -16.743 1.00 98.62 104 ALA A O 1
ATOM 833 N N . THR A 1 105 ? 1.205 -4.914 -16.662 1.00 98.75 105 THR A N 1
ATOM 834 C CA . THR A 1 105 ? 2.612 -4.624 -16.966 1.00 98.75 105 THR A CA 1
ATOM 835 C C . THR A 1 105 ? 3.535 -5.072 -15.834 1.00 98.75 105 THR A C 1
ATOM 837 O O . THR A 1 105 ? 4.566 -5.697 -16.088 1.00 98.75 105 THR A O 1
ATOM 840 N N . TYR A 1 106 ? 3.175 -4.797 -14.577 1.00 98.75 106 TYR A N 1
ATOM 841 C CA . TYR A 1 106 ? 3.983 -5.217 -13.433 1.00 98.75 106 TYR A CA 1
ATOM 842 C C . TYR A 1 106 ? 3.953 -6.726 -13.205 1.00 98.75 106 TYR A C 1
ATOM 844 O O . TYR A 1 106 ? 4.985 -7.291 -12.848 1.00 98.75 106 TYR A O 1
ATOM 852 N N . GLU A 1 107 ? 2.819 -7.387 -13.448 1.00 98.50 107 GLU A N 1
ATOM 853 C CA . GLU A 1 107 ? 2.735 -8.851 -13.474 1.00 98.50 107 GLU A CA 1
ATOM 854 C C . GLU A 1 107 ? 3.737 -9.426 -14.479 1.00 98.50 107 GLU A C 1
ATOM 856 O O . GLU A 1 107 ? 4.611 -10.210 -14.101 1.00 98.50 107 GLU A O 1
ATOM 861 N N . HIS A 1 108 ? 3.683 -8.952 -15.728 1.00 98.25 108 HIS A N 1
ATOM 862 C CA . HIS A 1 108 ? 4.608 -9.374 -16.776 1.00 98.25 108 HIS A CA 1
ATOM 863 C C . HIS A 1 108 ? 6.073 -9.137 -16.382 1.00 98.25 108 HIS A C 1
ATOM 865 O O . HIS A 1 108 ? 6.897 -10.047 -16.469 1.00 98.25 108 HIS A O 1
ATOM 871 N N . PHE A 1 109 ? 6.395 -7.944 -15.878 1.00 98.38 109 PHE A N 1
ATOM 872 C CA . PHE A 1 109 ? 7.749 -7.598 -15.448 1.00 98.38 109 PHE A CA 1
ATOM 873 C C . PHE A 1 109 ? 8.282 -8.551 -14.370 1.00 98.38 109 PHE A C 1
ATOM 875 O O . PHE A 1 109 ? 9.429 -9.000 -14.407 1.00 98.38 109 PHE A O 1
ATOM 882 N N . VAL A 1 110 ? 7.447 -8.850 -13.379 1.00 97.56 110 VAL A N 1
ATOM 883 C CA . VAL A 1 110 ? 7.801 -9.681 -12.229 1.00 97.56 110 VAL A CA 1
ATOM 884 C C . VAL A 1 110 ? 7.959 -11.157 -12.613 1.00 97.56 110 VAL A C 1
ATOM 886 O O . VAL A 1 110 ? 8.715 -11.877 -11.948 1.00 97.56 110 VAL A O 1
ATOM 889 N N . ASP A 1 111 ? 7.271 -11.608 -13.657 1.00 97.06 111 ASP A N 1
ATOM 890 C CA . ASP A 1 111 ? 7.378 -12.969 -14.177 1.00 97.06 111 ASP A CA 1
ATOM 891 C C . ASP A 1 111 ? 8.588 -13.151 -15.104 1.00 97.06 111 ASP A C 1
ATOM 893 O O . ASP A 1 111 ? 9.269 -14.175 -15.010 1.00 97.06 111 ASP A O 1
ATOM 897 N N . GLU A 1 112 ? 8.928 -12.143 -15.913 1.00 97.38 112 GLU A N 1
ATOM 898 C CA . GLU A 1 112 ? 10.113 -12.163 -16.784 1.00 97.38 112 GLU A CA 1
ATOM 899 C C . GLU A 1 112 ? 11.425 -11.936 -16.015 1.00 97.38 112 GLU A C 1
ATOM 901 O O . GLU A 1 112 ? 12.434 -12.600 -16.270 1.00 97.38 112 GLU A O 1
ATOM 906 N N . TRP A 1 113 ? 11.433 -11.034 -15.024 1.00 96.19 113 TRP A N 1
ATOM 907 C CA . TRP A 1 113 ? 12.644 -10.656 -14.281 1.00 96.19 113 TRP A CA 1
ATOM 908 C C . TRP A 1 113 ? 12.549 -10.883 -12.760 1.00 96.19 113 TRP A C 1
ATOM 910 O O . TRP A 1 113 ? 12.930 -10.009 -11.981 1.00 96.19 113 TRP A O 1
ATOM 920 N N . PRO A 1 114 ? 12.147 -12.071 -12.265 1.00 94.75 114 PRO A N 1
ATOM 921 C CA . PRO A 1 114 ? 11.773 -12.282 -10.860 1.00 94.75 114 PRO A CA 1
ATOM 922 C C . PRO A 1 114 ? 12.900 -12.035 -9.842 1.00 94.75 114 PRO A C 1
ATOM 924 O O . PRO A 1 114 ? 12.633 -11.746 -8.667 1.00 94.75 114 PRO A O 1
ATOM 927 N N . SER A 1 115 ? 14.161 -12.173 -10.260 1.00 89.31 115 SER A N 1
ATOM 928 C CA . SER A 1 115 ? 15.350 -12.114 -9.400 1.00 89.31 115 SER A CA 1
ATOM 929 C C . SER A 1 115 ? 16.024 -10.740 -9.321 1.00 89.31 115 SER A C 1
ATOM 931 O O . SER A 1 115 ? 17.028 -10.614 -8.621 1.00 89.31 115 SER A O 1
ATOM 933 N N . THR A 1 116 ? 15.525 -9.721 -10.025 1.00 88.50 116 THR A N 1
ATOM 934 C CA . THR A 1 116 ? 16.117 -8.371 -10.000 1.00 88.50 116 THR A CA 1
ATOM 935 C C . THR A 1 116 ? 15.730 -7.606 -8.731 1.00 88.50 116 THR A C 1
ATOM 937 O O . THR A 1 116 ? 14.776 -7.963 -8.035 1.00 88.50 116 THR A O 1
ATOM 940 N N . SER A 1 117 ? 16.474 -6.545 -8.406 1.00 82.19 117 SER A N 1
ATOM 941 C CA . SER A 1 117 ? 16.062 -5.572 -7.382 1.00 82.19 117 SER A CA 1
ATOM 942 C C . SER A 1 117 ? 14.709 -4.955 -7.727 1.00 82.19 117 SER A C 1
ATOM 944 O O . SER A 1 117 ? 13.830 -4.876 -6.872 1.00 82.19 117 SER A O 1
ATOM 946 N N . ASP A 1 118 ? 14.537 -4.618 -9.002 1.00 89.56 118 ASP A N 1
ATOM 947 C CA . ASP A 1 118 ? 13.388 -3.889 -9.537 1.00 89.56 118 ASP A CA 1
ATOM 948 C C . ASP A 1 118 ? 12.112 -4.729 -9.464 1.00 89.56 118 ASP A C 1
ATOM 950 O O . ASP A 1 118 ? 11.021 -4.194 -9.315 1.00 89.56 118 ASP A O 1
ATOM 954 N N . ALA A 1 119 ? 12.231 -6.062 -9.457 1.00 94.50 119 ALA A N 1
ATOM 955 C CA . ALA A 1 119 ? 11.089 -6.944 -9.240 1.00 94.50 119 ALA A CA 1
ATOM 956 C C . ALA A 1 119 ? 10.470 -6.797 -7.843 1.00 94.50 119 ALA A C 1
ATOM 958 O O . ALA A 1 119 ? 9.298 -7.116 -7.670 1.00 94.50 119 ALA A O 1
ATOM 959 N N . THR A 1 120 ? 11.218 -6.331 -6.835 1.00 94.81 120 THR A N 1
ATOM 960 C CA . THR A 1 120 ? 10.618 -5.983 -5.537 1.00 94.81 120 THR A CA 1
ATOM 961 C C . THR A 1 120 ? 9.737 -4.740 -5.670 1.00 94.81 120 THR A C 1
ATOM 963 O O . THR A 1 120 ? 8.609 -4.763 -5.188 1.00 94.81 120 THR A O 1
ATOM 966 N N . ASP A 1 121 ? 10.217 -3.693 -6.350 1.00 95.44 121 ASP A N 1
ATOM 967 C CA . ASP A 1 121 ? 9.442 -2.460 -6.560 1.00 95.44 121 ASP A CA 1
ATOM 968 C C . ASP A 1 121 ? 8.215 -2.729 -7.443 1.00 95.44 121 ASP A C 1
ATOM 970 O O . ASP A 1 121 ? 7.095 -2.370 -7.090 1.00 95.44 121 ASP A O 1
ATOM 974 N N . ALA A 1 122 ? 8.387 -3.490 -8.527 1.00 97.94 122 ALA A N 1
ATOM 975 C CA . ALA A 1 122 ? 7.288 -3.919 -9.386 1.00 97.94 122 ALA A CA 1
ATOM 976 C C . ALA A 1 122 ? 6.227 -4.731 -8.622 1.00 97.94 122 ALA A C 1
ATOM 978 O O . ALA A 1 122 ? 5.041 -4.557 -8.869 1.00 97.94 122 ALA A O 1
ATOM 979 N N . LEU A 1 123 ? 6.613 -5.573 -7.654 1.00 98.25 123 LEU A N 1
ATOM 980 C CA . LEU A 1 123 ? 5.648 -6.273 -6.798 1.00 98.25 123 LEU A CA 1
ATOM 981 C C . LEU A 1 123 ? 4.837 -5.313 -5.918 1.00 98.25 123 LEU A C 1
ATOM 983 O O . LEU A 1 123 ? 3.635 -5.520 -5.751 1.00 98.25 123 LEU A O 1
ATOM 987 N N . PHE A 1 124 ? 5.470 -4.283 -5.347 1.00 98.12 124 PHE A N 1
ATOM 988 C CA . PHE A 1 124 ? 4.761 -3.271 -4.559 1.00 98.12 124 PHE A CA 1
ATOM 989 C C . PHE A 1 124 ? 3.794 -2.466 -5.419 1.00 98.12 124 PHE A C 1
ATOM 991 O O . PHE A 1 124 ? 2.650 -2.263 -5.019 1.00 98.12 124 PHE A O 1
ATOM 998 N N . ARG A 1 125 ? 4.227 -2.064 -6.614 1.00 98.50 125 ARG A N 1
ATOM 999 C CA . ARG A 1 125 ? 3.399 -1.319 -7.567 1.00 98.50 125 ARG A CA 1
ATOM 1000 C C . ARG A 1 125 ? 2.271 -2.163 -8.143 1.00 98.50 125 ARG A C 1
ATOM 1002 O O . ARG A 1 125 ? 1.156 -1.678 -8.283 1.00 98.50 125 ARG A O 1
ATOM 1009 N N . TRP A 1 126 ? 2.506 -3.454 -8.369 1.00 98.69 126 TRP A N 1
ATOM 1010 C CA . TRP A 1 126 ? 1.444 -4.392 -8.724 1.00 98.69 126 TRP A CA 1
ATOM 1011 C C . TRP A 1 126 ? 0.406 -4.514 -7.604 1.00 98.69 126 TRP A C 1
ATOM 1013 O O . TRP A 1 126 ? -0.795 -4.451 -7.862 1.00 98.69 126 TRP A O 1
ATOM 1023 N N . ALA A 1 127 ? 0.855 -4.641 -6.352 1.00 98.62 127 ALA A N 1
ATOM 1024 C CA . ALA A 1 127 ? -0.038 -4.658 -5.199 1.00 98.62 127 ALA A CA 1
ATOM 1025 C C . ALA A 1 127 ? -0.816 -3.336 -5.054 1.00 98.62 127 ALA A C 1
ATOM 1027 O O . ALA A 1 127 ? -1.998 -3.368 -4.722 1.00 98.62 127 ALA A O 1
ATOM 1028 N N . GLU A 1 128 ? -0.193 -2.188 -5.336 1.00 98.38 128 GLU A N 1
ATOM 1029 C CA . GLU A 1 128 ? -0.881 -0.893 -5.376 1.00 98.38 128 GLU A CA 1
ATOM 1030 C C . GLU A 1 128 ? -1.959 -0.863 -6.457 1.00 98.38 128 GLU A C 1
ATOM 1032 O O . GLU A 1 128 ? -3.115 -0.591 -6.149 1.00 98.38 128 GLU A O 1
ATOM 1037 N N . ALA A 1 129 ? -1.614 -1.215 -7.696 1.00 98.69 129 ALA A N 1
ATOM 1038 C CA . ALA A 1 129 ? -2.554 -1.213 -8.809 1.00 98.69 129 ALA A CA 1
ATOM 1039 C C . ALA A 1 129 ? -3.768 -2.113 -8.526 1.00 98.69 129 ALA A C 1
ATOM 1041 O O . ALA A 1 129 ? -4.909 -1.696 -8.710 1.00 98.69 129 ALA A O 1
ATOM 1042 N N . ARG A 1 130 ? -3.555 -3.314 -7.966 1.00 98.69 130 ARG A N 1
ATOM 1043 C CA . ARG A 1 130 ? -4.663 -4.192 -7.542 1.00 98.69 130 ARG A CA 1
ATOM 1044 C C . ARG A 1 130 ? -5.500 -3.586 -6.417 1.00 98.69 130 ARG A C 1
ATOM 1046 O O . ARG A 1 130 ? -6.720 -3.708 -6.442 1.00 98.69 130 ARG A O 1
ATOM 1053 N N . SER A 1 131 ? -4.875 -2.898 -5.462 1.00 98.44 131 SER A N 1
ATOM 1054 C CA . SER A 1 131 ? -5.591 -2.182 -4.400 1.00 98.44 131 SER A CA 1
ATOM 1055 C C . SER A 1 131 ? -6.467 -1.054 -4.955 1.00 98.44 131 SER A C 1
ATOM 1057 O O . SER A 1 131 ? -7.593 -0.885 -4.490 1.00 98.44 131 SER A O 1
ATOM 1059 N N . GLN A 1 132 ? -5.985 -0.305 -5.953 1.00 98.44 132 GLN A N 1
ATOM 1060 C CA . GLN A 1 132 ? -6.752 0.758 -6.621 1.00 98.44 132 GLN A CA 1
ATOM 1061 C C . GLN A 1 132 ? -7.939 0.200 -7.419 1.00 98.44 132 GLN A C 1
ATOM 1063 O O . GLN A 1 132 ? -9.002 0.814 -7.465 1.00 98.44 132 GLN A O 1
ATOM 1068 N N . 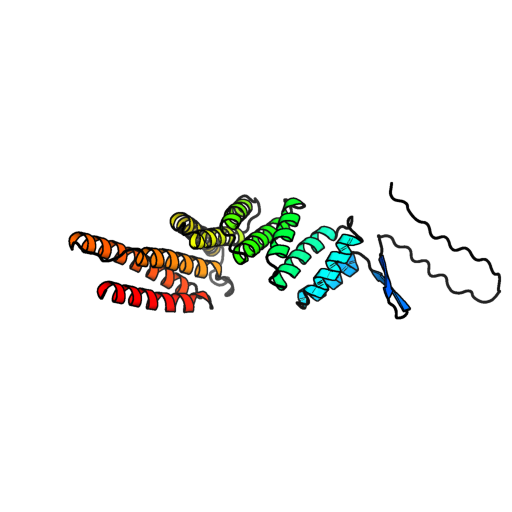LEU A 1 133 ? -7.801 -1.014 -7.958 1.00 98.38 133 LEU A N 1
ATOM 1069 C CA . LEU A 1 133 ? -8.891 -1.763 -8.595 1.00 98.38 133 LEU A CA 1
ATOM 1070 C C . LEU A 1 133 ? -9.889 -2.376 -7.593 1.00 98.38 133 LEU A C 1
ATOM 1072 O O . LEU A 1 133 ? -10.890 -2.963 -8.006 1.00 98.38 133 LEU A O 1
ATOM 1076 N N . GLY A 1 134 ? -9.630 -2.278 -6.284 1.00 98.19 134 GLY A N 1
ATOM 1077 C CA . GLY A 1 134 ? -10.430 -2.923 -5.237 1.00 98.19 134 GLY A CA 1
ATOM 1078 C C . GLY A 1 134 ? -10.230 -4.441 -5.137 1.00 98.19 134 GLY A C 1
ATOM 1079 O O . GLY A 1 134 ? -10.973 -5.119 -4.428 1.00 98.19 134 GLY A O 1
ATOM 1080 N N . ASP A 1 135 ? -9.229 -4.994 -5.824 1.00 98.44 135 ASP A N 1
ATOM 1081 C CA . ASP A 1 135 ? -8.875 -6.414 -5.790 1.00 98.44 135 ASP A CA 1
ATOM 1082 C C . ASP A 1 135 ? -7.961 -6.725 -4.594 1.00 98.44 135 ASP A C 1
ATOM 1084 O O . ASP A 1 135 ? -6.776 -7.047 -4.724 1.00 98.44 135 ASP A O 1
ATOM 1088 N N . TYR A 1 136 ? -8.523 -6.606 -3.392 1.00 98.38 136 TYR A N 1
ATOM 1089 C CA . TYR A 1 136 ? -7.805 -6.838 -2.136 1.00 98.38 136 TYR A CA 1
ATOM 1090 C C . TYR A 1 136 ? -7.439 -8.312 -1.916 1.00 98.38 136 TYR A C 1
ATOM 1092 O O . TYR A 1 136 ? -6.399 -8.601 -1.318 1.00 98.38 136 TYR A O 1
ATOM 1100 N N . GLU A 1 137 ? -8.238 -9.243 -2.452 1.00 98.00 137 GLU A N 1
ATOM 1101 C CA . GLU A 1 137 ? -7.928 -10.680 -2.439 1.00 98.00 137 GLU A CA 1
ATOM 1102 C C . GLU A 1 137 ? -6.612 -10.960 -3.178 1.00 98.00 137 GLU A C 1
ATOM 1104 O O . GLU A 1 137 ? -5.789 -11.759 -2.725 1.00 98.00 137 GLU A O 1
ATOM 1109 N N . GLY A 1 138 ? -6.374 -10.249 -4.282 1.00 98.00 138 GLY A N 1
ATOM 1110 C CA . GLY A 1 138 ? -5.141 -10.304 -5.052 1.00 98.00 138 GLY A CA 1
ATOM 1111 C C . GLY A 1 138 ? -3.924 -9.635 -4.408 1.00 98.00 138 GLY A C 1
ATOM 1112 O O . GLY A 1 138 ? -2.791 -10.032 -4.688 1.00 98.00 138 GLY A O 1
ATOM 1113 N N . VAL A 1 139 ? -4.119 -8.652 -3.524 1.00 98.75 139 VAL A N 1
ATOM 1114 C CA . VAL A 1 139 ? -3.024 -7.932 -2.841 1.00 98.75 139 VAL A CA 1
ATOM 1115 C C . VAL A 1 139 ? -2.295 -8.827 -1.836 1.00 98.75 139 VAL A C 1
ATOM 1117 O O . VAL A 1 139 ? -1.063 -8.809 -1.750 1.00 98.75 139 VAL A O 1
ATOM 1120 N N . VAL A 1 140 ? -3.039 -9.643 -1.088 1.00 98.38 140 VAL A N 1
ATOM 1121 C CA . VAL A 1 140 ? -2.496 -10.530 -0.048 1.00 98.38 140 VAL A CA 1
ATOM 1122 C C . VAL A 1 140 ? -1.360 -11.433 -0.562 1.00 98.38 140 VAL A C 1
ATOM 1124 O O . VAL A 1 140 ? -0.241 -11.312 -0.051 1.00 98.38 140 VAL A O 1
ATOM 1127 N N . PRO A 1 141 ? -1.538 -12.274 -1.600 1.00 98.25 141 PRO A N 1
ATOM 1128 C CA . PRO A 1 141 ? -0.465 -13.150 -2.076 1.00 98.25 141 PRO A CA 1
ATOM 1129 C C . PRO A 1 141 ? 0.752 -12.385 -2.625 1.00 98.25 141 PRO A C 1
ATOM 1131 O O . PRO A 1 141 ? 1.877 -12.892 -2.544 1.00 98.25 141 PRO A O 1
ATOM 1134 N N . LEU A 1 142 ? 0.568 -11.163 -3.144 1.00 98.38 142 LEU A N 1
ATOM 1135 C CA . LEU A 1 142 ? 1.674 -10.311 -3.596 1.00 98.38 142 LEU A CA 1
ATOM 1136 C C . LEU A 1 142 ? 2.517 -9.815 -2.421 1.00 98.38 142 LEU A C 1
ATOM 1138 O O . LEU A 1 142 ? 3.742 -9.947 -2.446 1.00 98.38 142 LEU A O 1
ATOM 1142 N N . THR A 1 143 ? 1.881 -9.319 -1.359 1.00 98.31 143 THR A N 1
ATOM 1143 C CA . THR A 1 143 ? 2.592 -8.886 -0.142 1.00 98.31 143 THR A CA 1
ATOM 1144 C C . THR A 1 143 ? 3.322 -10.043 0.542 1.00 98.31 143 THR A C 1
ATOM 1146 O O . THR A 1 143 ? 4.465 -9.889 0.974 1.00 98.31 143 THR A O 1
ATOM 1149 N N . GLU A 1 144 ? 2.753 -11.249 0.544 1.00 97.75 144 GLU A N 1
ATOM 1150 C CA . GLU A 1 144 ? 3.471 -12.438 1.004 1.00 97.75 144 GLU A CA 1
ATOM 1151 C C . GLU A 1 144 ? 4.665 -12.801 0.108 1.00 97.75 144 GLU A C 1
ATOM 1153 O O . GLU A 1 144 ? 5.721 -13.211 0.601 1.00 97.75 144 GLU A O 1
ATOM 1158 N N . ARG A 1 145 ? 4.520 -12.672 -1.221 1.00 96.75 145 ARG A N 1
ATOM 1159 C CA . ARG A 1 145 ? 5.619 -12.894 -2.174 1.00 96.75 145 ARG A CA 1
ATOM 1160 C C . ARG A 1 145 ? 6.751 -11.902 -1.924 1.00 96.75 145 ARG A C 1
ATOM 1162 O O . ARG A 1 145 ? 7.905 -12.325 -1.954 1.00 96.75 145 ARG A O 1
ATOM 1169 N N . ILE A 1 146 ? 6.434 -10.644 -1.613 1.00 97.19 146 ILE A N 1
ATOM 1170 C CA . ILE A 1 146 ? 7.411 -9.633 -1.193 1.00 97.19 146 ILE A CA 1
ATOM 1171 C C . ILE A 1 146 ? 8.121 -10.090 0.080 1.00 97.19 146 ILE A C 1
ATOM 1173 O O . ILE A 1 146 ? 9.342 -10.209 0.062 1.00 97.19 146 ILE A O 1
ATOM 1177 N N . LEU A 1 147 ? 7.382 -10.426 1.145 1.00 96.62 147 LEU A N 1
ATOM 1178 C CA . LEU A 1 147 ? 7.941 -10.806 2.453 1.00 96.62 147 LEU A CA 1
ATOM 1179 C C . LEU A 1 147 ? 8.879 -12.028 2.404 1.00 96.62 147 LEU A C 1
ATOM 1181 O O . LEU A 1 147 ? 9.749 -12.169 3.267 1.00 96.62 147 LEU A O 1
ATOM 1185 N N . ARG A 1 148 ? 8.744 -12.892 1.388 1.00 95.69 148 ARG A N 1
ATOM 1186 C CA . ARG A 1 148 ? 9.630 -14.045 1.138 1.00 95.69 148 ARG A CA 1
ATOM 1187 C C . ARG A 1 148 ? 10.950 -13.690 0.435 1.00 95.69 148 ARG A C 1
ATOM 1189 O O . ARG A 1 148 ? 11.818 -14.558 0.326 1.00 95.69 148 ARG A O 1
ATOM 1196 N N . ARG A 1 149 ? 11.137 -12.458 -0.052 1.00 92.69 149 ARG A N 1
ATOM 1197 C CA . ARG A 1 149 ? 12.374 -12.035 -0.734 1.00 92.69 149 ARG A CA 1
ATOM 1198 C C . ARG A 1 149 ? 13.520 -11.851 0.269 1.00 92.69 149 ARG A C 1
ATOM 1200 O O . ARG A 1 149 ? 13.328 -11.400 1.396 1.00 92.69 149 ARG A O 1
ATOM 1207 N N . ALA A 1 150 ? 14.737 -12.203 -0.151 1.00 87.06 150 ALA A N 1
ATOM 1208 C CA . ALA A 1 150 ? 15.911 -12.212 0.727 1.00 87.06 150 ALA A CA 1
ATOM 1209 C C . ALA A 1 150 ? 16.397 -10.801 1.112 1.00 87.06 150 ALA A C 1
ATOM 1211 O O . ALA A 1 150 ? 16.767 -10.566 2.260 1.00 87.06 150 ALA A O 1
ATOM 1212 N N . ASN A 1 151 ? 16.362 -9.861 0.164 1.00 85.00 151 ASN A N 1
ATOM 1213 C CA . ASN A 1 151 ? 17.005 -8.551 0.283 1.00 85.00 151 ASN A CA 1
ATOM 1214 C C . ASN A 1 151 ? 15.981 -7.429 0.510 1.00 85.00 151 ASN A C 1
ATOM 1216 O O . ASN A 1 151 ? 15.911 -6.498 -0.283 1.00 85.00 151 ASN A O 1
ATOM 1220 N N . LEU A 1 152 ? 15.166 -7.544 1.561 1.00 88.06 152 LEU A N 1
ATOM 1221 C CA . LEU A 1 152 ? 14.218 -6.493 1.951 1.00 88.06 152 LEU A CA 1
ATOM 1222 C C . LEU A 1 152 ? 14.837 -5.537 2.968 1.00 88.06 152 LEU A C 1
ATOM 1224 O O . LEU A 1 152 ? 15.415 -5.983 3.968 1.00 88.06 152 LEU A O 1
ATOM 1228 N N . THR A 1 153 ? 14.630 -4.240 2.756 1.00 90.31 153 THR A N 1
ATOM 1229 C CA . THR A 1 153 ? 14.902 -3.208 3.757 1.00 90.31 153 THR A CA 1
ATOM 1230 C C . THR A 1 153 ? 13.910 -3.301 4.925 1.00 90.31 153 THR A C 1
ATOM 1232 O O . THR A 1 153 ? 12.902 -4.011 4.872 1.00 90.31 153 THR A O 1
ATOM 1235 N N . VAL A 1 154 ? 14.188 -2.585 6.021 1.00 90.12 154 VAL A N 1
ATOM 1236 C CA . VAL A 1 154 ? 13.213 -2.433 7.117 1.00 90.12 154 VAL A CA 1
ATOM 1237 C C . VAL A 1 154 ? 11.929 -1.786 6.595 1.00 90.12 154 VAL A C 1
ATOM 1239 O O . VAL A 1 154 ? 10.842 -2.229 6.962 1.00 90.12 154 VAL A O 1
ATOM 1242 N N . LEU A 1 155 ? 12.058 -0.783 5.721 1.00 89.62 155 LEU A N 1
ATOM 1243 C CA . LEU A 1 155 ? 10.922 -0.076 5.143 1.00 89.62 155 LEU A CA 1
ATOM 1244 C C . LEU A 1 155 ? 10.067 -1.012 4.286 1.00 89.62 155 LEU A C 1
ATOM 1246 O O . LEU A 1 155 ? 8.867 -1.072 4.519 1.00 89.62 155 LEU A O 1
ATOM 1250 N N . ASP A 1 156 ? 10.678 -1.822 3.416 1.00 92.62 156 ASP A N 1
ATOM 1251 C CA . ASP A 1 156 ? 9.950 -2.779 2.570 1.00 92.62 156 ASP A CA 1
ATOM 1252 C C . ASP A 1 156 ? 9.143 -3.765 3.426 1.00 92.62 156 ASP A C 1
ATOM 1254 O O . ASP A 1 156 ? 7.991 -4.080 3.139 1.00 92.62 156 ASP A O 1
ATOM 1258 N N . ARG A 1 157 ? 9.731 -4.263 4.523 1.00 95.50 157 ARG A N 1
ATOM 1259 C CA . ARG A 1 157 ? 9.025 -5.183 5.427 1.00 95.50 157 ARG A CA 1
ATOM 1260 C C . ARG A 1 157 ? 7.831 -4.502 6.083 1.00 95.50 157 ARG A C 1
ATOM 1262 O O . ARG A 1 157 ? 6.750 -5.084 6.112 1.00 95.50 157 ARG A O 1
ATOM 1269 N N . VAL A 1 158 ? 8.024 -3.286 6.598 1.00 96.12 158 VAL A N 1
ATOM 1270 C CA . VAL A 1 158 ? 6.941 -2.494 7.194 1.00 96.12 158 VAL A CA 1
ATOM 1271 C C . VAL A 1 158 ? 5.845 -2.246 6.162 1.00 96.12 158 VAL A C 1
ATOM 1273 O O . VAL A 1 158 ? 4.687 -2.544 6.433 1.00 96.12 158 VAL A O 1
ATOM 1276 N N . GLU A 1 159 ? 6.196 -1.778 4.968 1.00 96.19 159 GLU A N 1
ATOM 1277 C CA . GLU A 1 159 ? 5.246 -1.483 3.898 1.00 96.19 159 GLU A CA 1
ATOM 1278 C C . GLU A 1 159 ? 4.449 -2.714 3.467 1.00 96.19 159 GLU A C 1
ATOM 1280 O O . GLU A 1 159 ? 3.226 -2.639 3.362 1.00 96.19 159 GLU A O 1
ATOM 1285 N N . ALA A 1 160 ? 5.100 -3.866 3.290 1.00 98.12 160 ALA A N 1
ATOM 1286 C CA . ALA A 1 160 ? 4.412 -5.100 2.923 1.00 98.12 160 ALA A CA 1
ATOM 1287 C C . ALA A 1 160 ? 3.387 -5.522 3.988 1.00 98.12 160 ALA A C 1
ATOM 1289 O O . ALA A 1 160 ? 2.265 -5.897 3.645 1.00 98.12 160 ALA A O 1
ATOM 1290 N N . HIS A 1 161 ? 3.730 -5.409 5.276 1.00 98.62 161 HIS A N 1
ATOM 1291 C CA . HIS A 1 161 ? 2.783 -5.666 6.361 1.00 98.62 161 HIS A CA 1
ATOM 1292 C C . HIS A 1 161 ? 1.640 -4.641 6.399 1.00 98.62 161 HIS A C 1
ATOM 1294 O O . HIS A 1 161 ? 0.493 -5.030 6.602 1.00 98.62 161 HIS A O 1
ATOM 1300 N N . VAL A 1 162 ? 1.912 -3.357 6.156 1.00 98.44 162 VAL A N 1
ATOM 1301 C CA . VAL A 1 162 ? 0.870 -2.317 6.121 1.00 98.44 162 VAL A CA 1
ATOM 1302 C C . VAL A 1 162 ? -0.094 -2.526 4.956 1.00 98.44 162 VAL A C 1
ATOM 1304 O O . VAL A 1 162 ? -1.303 -2.476 5.163 1.00 98.44 162 VAL A O 1
ATOM 1307 N N . ARG A 1 163 ? 0.408 -2.824 3.753 1.00 98.44 163 ARG A N 1
ATOM 1308 C CA . ARG A 1 163 ? -0.422 -3.120 2.573 1.00 98.44 163 ARG A CA 1
ATOM 1309 C C . ARG A 1 163 ? -1.267 -4.379 2.768 1.00 98.44 163 ARG A C 1
ATOM 1311 O O . ARG A 1 163 ? -2.448 -4.357 2.434 1.00 98.44 163 ARG A O 1
ATOM 1318 N N . PHE A 1 164 ? -0.698 -5.431 3.365 1.00 98.69 164 PHE A N 1
ATOM 1319 C CA . PHE A 1 164 ? -1.458 -6.623 3.755 1.00 98.69 164 PHE A CA 1
ATOM 1320 C C . PHE A 1 164 ? -2.590 -6.236 4.710 1.00 98.69 164 PHE A C 1
ATOM 1322 O O . PHE A 1 164 ? -3.749 -6.545 4.447 1.00 98.69 164 PHE A O 1
ATOM 1329 N N . GLY A 1 165 ? -2.254 -5.514 5.787 1.00 98.44 165 GLY A N 1
ATOM 1330 C CA . GLY A 1 165 ? -3.218 -5.061 6.784 1.00 98.44 165 GLY A CA 1
ATOM 1331 C C . GLY A 1 165 ? -4.363 -4.271 6.154 1.00 98.44 165 GLY A C 1
ATOM 1332 O O . GLY A 1 165 ? -5.524 -4.619 6.349 1.00 98.44 165 GLY A O 1
ATOM 1333 N N . ASN A 1 166 ? -4.042 -3.286 5.312 1.00 98.38 166 ASN A N 1
ATOM 1334 C CA . ASN A 1 166 ? -5.026 -2.479 4.588 1.00 98.38 166 ASN A CA 1
ATOM 1335 C C . ASN A 1 166 ? -5.964 -3.341 3.730 1.00 98.38 166 ASN A C 1
ATOM 1337 O O . ASN A 1 166 ? -7.177 -3.207 3.852 1.00 98.38 166 ASN A O 1
ATOM 1341 N N . ALA A 1 167 ? -5.426 -4.257 2.918 1.00 98.56 167 ALA A N 1
ATOM 1342 C CA . ALA A 1 167 ? -6.243 -5.148 2.094 1.00 98.56 167 ALA A CA 1
ATOM 1343 C C . ALA A 1 167 ? -7.199 -5.993 2.952 1.00 98.56 167 ALA A C 1
ATOM 1345 O O . ALA A 1 167 ? -8.385 -6.106 2.653 1.00 98.56 167 ALA A O 1
ATOM 1346 N N . THR A 1 168 ? -6.713 -6.535 4.071 1.00 98.50 168 THR A N 1
ATOM 1347 C CA . THR A 1 168 ? -7.547 -7.322 4.992 1.00 98.50 168 THR A CA 1
ATOM 1348 C C . THR A 1 168 ? -8.590 -6.503 5.753 1.00 98.50 168 THR A C 1
ATOM 1350 O O . THR A 1 168 ? -9.661 -7.034 6.035 1.00 98.50 168 THR A O 1
ATOM 1353 N N . VAL A 1 169 ? -8.347 -5.213 6.022 1.00 98.31 169 VAL A N 1
ATOM 1354 C CA . VAL A 1 169 ? -9.378 -4.305 6.558 1.00 98.31 169 VAL A CA 1
ATOM 1355 C C . VAL A 1 169 ? -10.539 -4.181 5.579 1.00 98.31 169 VAL A C 1
ATOM 1357 O O . VAL A 1 169 ? -11.689 -4.325 5.989 1.00 98.31 169 VAL A O 1
ATOM 1360 N N . GLU A 1 170 ? -10.247 -3.958 4.297 1.00 97.62 170 GLU A N 1
ATOM 1361 C CA . GLU A 1 170 ? -11.280 -3.801 3.266 1.00 97.62 170 GLU A CA 1
ATOM 1362 C C . GLU A 1 170 ? -12.046 -5.117 3.014 1.00 97.62 170 GLU A C 1
ATOM 1364 O O . GLU A 1 170 ? -13.242 -5.105 2.732 1.00 97.62 170 GLU A O 1
ATOM 1369 N N . MET A 1 171 ? -11.405 -6.269 3.242 1.00 97.69 171 MET A N 1
ATOM 1370 C CA . MET A 1 171 ? -12.060 -7.588 3.254 1.00 97.69 171 MET A CA 1
ATOM 1371 C C . MET A 1 171 ? -12.788 -7.925 4.572 1.00 97.69 171 MET A C 1
ATOM 1373 O O . MET A 1 171 ? -13.401 -8.987 4.676 1.00 97.69 171 MET A O 1
ATOM 1377 N N . ARG A 1 172 ? -12.736 -7.044 5.583 1.00 97.19 172 ARG A N 1
ATOM 1378 C CA . ARG A 1 172 ? -13.252 -7.252 6.954 1.00 97.19 172 ARG A CA 1
ATOM 1379 C C . ARG A 1 172 ? -12.616 -8.423 7.717 1.00 97.19 172 ARG A C 1
ATOM 1381 O O . ARG A 1 172 ? -13.168 -8.879 8.718 1.00 97.19 172 ARG A O 1
ATOM 1388 N N . ASP A 1 173 ? -11.436 -8.880 7.303 1.00 98.19 173 ASP A N 1
ATOM 1389 C CA . ASP A 1 173 ? -10.608 -9.804 8.086 1.00 98.19 173 ASP A CA 1
ATOM 1390 C C . ASP A 1 173 ? -9.782 -9.013 9.111 1.00 98.19 173 ASP A C 1
ATOM 1392 O O . ASP A 1 173 ? -8.570 -8.811 8.997 1.00 98.19 173 ASP A O 1
ATOM 1396 N N . TYR A 1 174 ? -10.486 -8.500 10.120 1.00 98.19 174 TYR A N 1
ATOM 1397 C CA . TYR A 1 174 ? -9.899 -7.681 11.176 1.00 98.19 174 TYR A CA 1
ATOM 1398 C C . TYR A 1 174 ? -8.808 -8.393 11.996 1.00 98.19 174 TYR A C 1
ATOM 1400 O O . TYR A 1 174 ? -7.805 -7.741 12.297 1.00 98.19 174 TYR A O 1
ATOM 1408 N N . PRO A 1 1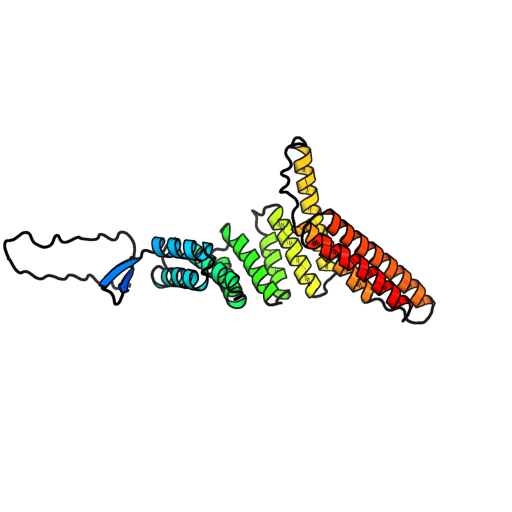75 ? -8.921 -9.696 12.338 1.00 98.31 175 PRO A N 1
ATOM 1409 C CA . PRO A 1 175 ? -7.840 -10.411 13.013 1.00 98.31 175 PRO A CA 1
ATOM 1410 C C . PRO A 1 175 ? -6.538 -10.443 12.203 1.00 98.31 175 PRO A C 1
ATOM 1412 O O . PRO A 1 175 ? -5.467 -10.177 12.758 1.00 98.31 175 PRO A O 1
ATOM 1415 N N . ALA A 1 176 ? -6.613 -10.730 10.898 1.00 98.25 176 ALA A N 1
ATOM 1416 C CA . ALA A 1 176 ? -5.432 -10.726 10.038 1.00 98.25 176 ALA A CA 1
ATOM 1417 C C . ALA A 1 176 ? -4.845 -9.312 9.901 1.00 98.25 176 ALA A C 1
ATOM 1419 O O . ALA A 1 176 ? -3.627 -9.127 10.015 1.00 98.25 176 ALA A O 1
ATOM 1420 N N . ALA A 1 177 ? -5.707 -8.303 9.751 1.00 98.50 177 ALA A N 1
ATOM 1421 C CA . ALA A 1 177 ? -5.287 -6.912 9.666 1.00 98.50 177 ALA A CA 1
ATOM 1422 C C . ALA A 1 177 ? -4.536 -6.449 10.921 1.00 98.50 177 ALA A C 1
ATOM 1424 O O . ALA A 1 177 ? -3.435 -5.897 10.832 1.00 98.50 177 ALA A O 1
ATOM 1425 N N . GLU A 1 178 ? -5.091 -6.728 12.104 1.00 98.50 178 GLU A N 1
ATOM 1426 C CA . GLU A 1 178 ? -4.472 -6.388 13.383 1.00 98.50 178 GLU A CA 1
ATOM 1427 C C . GLU A 1 178 ? -3.101 -7.058 13.538 1.00 98.50 178 GLU A C 1
ATOM 1429 O O . GLU A 1 178 ? -2.133 -6.405 13.942 1.00 98.50 178 GLU A O 1
ATOM 1434 N N . GLN A 1 179 ? -2.998 -8.345 13.191 1.00 98.50 179 GLN A N 1
ATOM 1435 C CA . GLN A 1 179 ? -1.739 -9.083 13.253 1.00 98.50 179 GLN A CA 1
ATOM 1436 C C . GLN A 1 179 ? -0.651 -8.403 12.412 1.00 98.50 179 GLN A C 1
ATOM 1438 O O . GLN A 1 179 ? 0.462 -8.188 12.900 1.00 98.50 179 GLN A O 1
ATOM 1443 N N . HIS A 1 180 ? -0.961 -8.042 11.166 1.00 98.69 180 HIS A N 1
ATOM 1444 C CA . HIS A 1 180 ? 0.016 -7.441 10.260 1.00 98.69 180 HIS A CA 1
ATOM 1445 C C . HIS A 1 180 ? 0.382 -6.006 10.653 1.00 98.69 180 HIS A C 1
ATOM 1447 O O . HIS A 1 180 ? 1.559 -5.649 10.623 1.00 98.69 180 HIS A O 1
ATOM 1453 N N . TYR A 1 181 ? -0.570 -5.203 11.127 1.00 98.69 181 TYR A N 1
ATOM 1454 C CA . TYR A 1 181 ? -0.266 -3.876 11.663 1.00 98.69 181 TYR A CA 1
ATOM 1455 C C . TYR A 1 181 ? 0.630 -3.925 12.905 1.00 98.69 181 TYR A C 1
ATOM 1457 O O . TYR A 1 181 ? 1.592 -3.162 13.013 1.00 98.69 181 TYR A O 1
ATOM 1465 N N . ARG A 1 182 ? 0.374 -4.850 13.838 1.00 98.31 182 ARG A N 1
ATOM 1466 C CA . ARG A 1 182 ? 1.243 -5.032 15.012 1.00 98.31 182 ARG A CA 1
ATOM 1467 C C . ARG A 1 182 ? 2.653 -5.456 14.614 1.00 98.31 182 ARG A C 1
ATOM 1469 O O . ARG A 1 182 ? 3.619 -5.001 15.226 1.00 98.31 182 ARG A O 1
ATOM 1476 N N . GLU A 1 183 ? 2.781 -6.290 13.588 1.00 98.44 183 GLU A N 1
ATOM 1477 C CA . GLU A 1 183 ? 4.083 -6.716 13.081 1.00 98.44 183 GLU A CA 1
ATOM 1478 C C . GLU A 1 183 ? 4.855 -5.564 12.420 1.00 98.44 183 GLU A C 1
ATOM 1480 O O . GLU A 1 183 ? 6.042 -5.385 12.701 1.00 98.44 183 GLU A O 1
ATOM 1485 N N . ALA A 1 184 ? 4.178 -4.715 11.639 1.00 97.31 184 ALA A N 1
ATOM 1486 C CA . ALA A 1 184 ? 4.756 -3.490 11.085 1.00 97.31 184 ALA A CA 1
ATOM 1487 C C . ALA A 1 184 ? 5.324 -2.571 12.186 1.00 97.31 184 ALA A C 1
ATOM 1489 O O . ALA A 1 184 ? 6.473 -2.129 12.101 1.00 97.31 184 ALA A O 1
ATOM 1490 N N . ILE A 1 185 ? 4.559 -2.346 13.262 1.00 96.19 185 ILE A N 1
ATOM 1491 C CA . ILE A 1 185 ? 5.001 -1.560 14.427 1.00 96.19 185 ILE A CA 1
ATOM 1492 C C . ILE A 1 185 ? 6.220 -2.210 15.090 1.00 96.19 185 ILE A C 1
ATOM 1494 O O . ILE A 1 185 ? 7.224 -1.540 15.331 1.00 96.19 185 ILE A O 1
ATOM 1498 N N . ARG A 1 186 ? 6.173 -3.526 15.334 1.00 96.31 186 ARG A N 1
ATOM 1499 C CA . ARG A 1 186 ? 7.260 -4.271 15.986 1.00 96.31 186 ARG A CA 1
ATOM 1500 C C . ARG A 1 186 ? 8.575 -4.162 15.214 1.00 96.31 186 ARG A C 1
ATOM 1502 O O . ARG A 1 186 ? 9.624 -3.954 15.825 1.00 96.31 186 ARG A O 1
ATOM 1509 N N . ILE A 1 187 ? 8.530 -4.321 13.891 1.00 92.75 187 ILE A N 1
ATOM 1510 C CA . ILE A 1 187 ? 9.707 -4.223 13.015 1.00 92.75 187 ILE A CA 1
ATOM 1511 C C . ILE A 1 187 ? 10.296 -2.810 13.070 1.00 92.75 187 ILE A C 1
ATOM 1513 O O . ILE A 1 187 ? 11.505 -2.656 13.254 1.00 92.75 187 ILE A O 1
ATOM 1517 N N . ASN A 1 188 ? 9.446 -1.788 12.963 1.00 90.00 188 ASN A N 1
ATOM 1518 C CA . ASN A 1 188 ? 9.861 -0.392 13.035 1.00 90.00 188 ASN A CA 1
ATOM 1519 C C . ASN A 1 188 ? 10.500 -0.044 14.387 1.00 90.00 188 ASN A C 1
ATOM 1521 O O . ASN A 1 188 ? 11.582 0.539 14.433 1.00 90.00 188 ASN A O 1
ATOM 1525 N N . ASP A 1 189 ? 9.868 -0.431 15.493 1.00 90.50 189 ASP A N 1
ATOM 1526 C CA . ASP A 1 189 ? 10.362 -0.117 16.834 1.00 90.50 189 ASP A CA 1
ATOM 1527 C C . ASP A 1 189 ? 11.677 -0.834 17.145 1.00 90.50 189 ASP A C 1
ATOM 1529 O O . ASP A 1 189 ? 12.579 -0.243 17.745 1.00 90.50 189 ASP A O 1
ATOM 1533 N N . PHE A 1 190 ? 11.830 -2.077 16.681 1.00 88.62 190 PHE A N 1
ATOM 1534 C CA . PHE A 1 190 ? 13.092 -2.804 16.789 1.00 88.62 190 PHE A CA 1
ATOM 1535 C C . PHE A 1 190 ? 14.221 -2.095 16.029 1.00 88.62 190 PHE A C 1
ATOM 1537 O O . PHE A 1 190 ? 15.301 -1.887 16.586 1.00 88.62 190 PHE A O 1
ATOM 1544 N N . ALA A 1 191 ? 13.968 -1.674 14.786 1.00 86.62 191 ALA A N 1
ATOM 1545 C CA . ALA A 1 191 ? 14.951 -0.952 13.981 1.00 86.62 191 ALA A CA 1
ATOM 1546 C C . ALA A 1 191 ? 15.352 0.386 14.627 1.00 86.62 191 ALA A C 1
ATOM 1548 O O . ALA A 1 191 ? 16.541 0.689 14.741 1.00 86.62 191 ALA A O 1
ATOM 1549 N N . ARG A 1 192 ? 14.377 1.146 15.143 1.00 83.62 192 ARG A N 1
ATOM 1550 C CA . ARG A 1 192 ? 14.625 2.401 15.873 1.00 83.62 192 ARG A CA 1
ATOM 1551 C C . ARG A 1 192 ? 15.453 2.185 17.137 1.00 83.62 192 ARG A C 1
ATOM 1553 O O . ARG A 1 192 ? 16.358 2.967 17.421 1.00 83.62 192 ARG A O 1
ATOM 1560 N N . ALA A 1 193 ? 15.174 1.128 17.899 1.00 83.56 193 ALA A N 1
ATOM 1561 C CA . ALA A 1 193 ? 15.940 0.804 19.100 1.00 83.56 193 ALA A CA 1
ATOM 1562 C C . ALA A 1 193 ? 17.406 0.468 18.774 1.00 83.56 193 ALA A C 1
ATOM 1564 O O . ALA A 1 193 ? 18.305 0.945 19.466 1.00 83.56 193 ALA A O 1
ATOM 1565 N N . GLN A 1 194 ? 17.649 -0.296 17.703 1.00 77.88 194 GLN A N 1
ATOM 1566 C CA . GLN A 1 194 ? 18.999 -0.639 17.245 1.00 77.88 194 GLN A CA 1
ATOM 1567 C C . GLN A 1 194 ? 19.772 0.585 16.729 1.00 77.88 194 GLN A C 1
ATOM 1569 O O . GLN A 1 194 ? 20.982 0.681 16.934 1.00 77.88 194 GLN A O 1
ATOM 1574 N N . PHE A 1 195 ? 19.093 1.528 16.074 1.00 73.38 195 PHE A N 1
ATOM 1575 C CA . PHE A 1 195 ? 19.710 2.789 15.664 1.00 73.38 195 PHE A CA 1
ATOM 1576 C C . PHE A 1 195 ? 20.120 3.629 16.883 1.00 73.38 195 PHE A C 1
ATOM 1578 O O . PHE A 1 195 ? 21.275 4.031 17.008 1.00 73.38 195 PHE A O 1
ATOM 1585 N N . ASN A 1 196 ? 19.208 3.804 17.845 1.00 68.19 196 ASN A N 1
ATOM 1586 C CA . ASN A 1 196 ? 19.453 4.591 19.057 1.00 68.19 196 ASN A CA 1
ATOM 1587 C C . ASN A 1 196 ? 20.585 4.036 19.936 1.00 68.19 196 ASN A C 1
ATOM 1589 O O . ASN A 1 196 ? 21.226 4.800 20.654 1.00 68.19 196 ASN A O 1
ATOM 1593 N N . SER A 1 197 ? 20.842 2.723 19.912 1.00 67.38 197 SER A N 1
ATOM 1594 C CA . SER A 1 197 ? 21.967 2.135 20.649 1.00 67.38 197 SER A CA 1
ATOM 1595 C C . SER A 1 197 ? 23.325 2.375 19.983 1.00 67.38 197 SER A C 1
ATOM 1597 O O . SER A 1 197 ? 24.349 2.261 20.656 1.00 67.38 197 SER A O 1
ATOM 1599 N N . ASN A 1 198 ? 23.343 2.685 18.683 1.00 63.28 198 ASN A N 1
ATOM 1600 C CA . ASN A 1 198 ? 24.552 2.704 17.857 1.00 63.28 198 ASN A CA 1
ATOM 1601 C C . ASN A 1 198 ? 24.963 4.107 17.374 1.00 63.28 198 ASN A C 1
ATOM 1603 O O . ASN A 1 198 ? 26.067 4.243 16.848 1.00 63.28 198 ASN A O 1
ATOM 1607 N N . SER A 1 199 ? 24.133 5.133 17.591 1.00 55.47 199 SER A N 1
ATOM 1608 C CA . SER A 1 199 ? 24.367 6.501 17.106 1.00 55.47 199 SER A CA 1
ATOM 1609 C C . SER A 1 199 ? 24.265 7.537 18.240 1.00 55.47 199 SER A C 1
ATOM 1611 O O . SER A 1 199 ? 23.408 7.404 19.119 1.00 55.47 199 SER A O 1
ATOM 1613 N N . PRO A 1 200 ? 25.098 8.599 18.261 1.00 52.97 200 PRO A N 1
ATOM 1614 C CA . PRO A 1 200 ? 24.902 9.717 19.178 1.00 52.97 200 PRO A CA 1
ATOM 1615 C C . PRO A 1 200 ? 23.544 10.382 18.908 1.00 52.97 200 PRO A C 1
ATOM 1617 O O . PRO A 1 200 ? 23.177 10.611 17.759 1.00 52.97 200 PRO A O 1
ATOM 1620 N N . ALA A 1 201 ? 22.819 10.753 19.969 1.00 51.31 201 ALA A N 1
ATOM 1621 C CA . ALA A 1 201 ? 21.452 11.298 19.931 1.00 51.31 201 ALA A CA 1
ATOM 1622 C C . ALA A 1 201 ? 21.241 12.569 19.066 1.00 51.31 201 ALA A C 1
ATOM 1624 O O . ALA A 1 201 ? 20.120 13.058 18.959 1.00 51.31 201 ALA A O 1
ATOM 1625 N N . SER A 1 202 ? 22.301 13.124 18.472 1.00 45.56 202 SER A N 1
ATOM 1626 C CA . SER A 1 202 ? 22.294 14.298 17.595 1.00 45.56 202 SER A CA 1
ATOM 1627 C C . SER A 1 202 ? 22.238 13.978 16.095 1.00 45.56 202 SER A C 1
ATOM 1629 O O . SER A 1 202 ? 22.173 14.911 15.301 1.00 45.56 202 SER A O 1
ATOM 1631 N N . GLU A 1 203 ? 22.284 12.702 15.698 1.00 50.12 203 GLU A N 1
ATOM 1632 C CA . GLU A 1 203 ? 22.294 12.260 14.290 1.00 50.12 203 GLU A CA 1
ATOM 1633 C C . GLU A 1 203 ? 20.976 11.609 13.844 1.00 50.12 203 GLU A C 1
ATOM 1635 O O . GLU A 1 203 ? 20.969 10.802 12.924 1.00 50.12 203 GLU A O 1
ATOM 1640 N N . MET A 1 204 ? 19.846 11.926 14.483 1.00 49.41 204 MET A N 1
ATOM 1641 C CA . MET A 1 204 ? 18.542 11.539 13.934 1.00 49.41 204 MET A CA 1
ATOM 1642 C C . MET A 1 204 ? 18.171 12.553 12.843 1.00 49.41 204 MET A C 1
ATOM 1644 O O . MET A 1 204 ? 17.960 13.725 13.180 1.00 49.41 204 MET A O 1
ATOM 1648 N N . PRO A 1 205 ? 18.102 12.181 11.552 1.00 48.53 205 PRO A N 1
ATOM 1649 C CA . PRO A 1 205 ? 17.577 13.086 10.547 1.00 48.53 205 PRO A CA 1
ATOM 1650 C C . PRO A 1 205 ? 16.119 13.384 10.906 1.00 48.53 205 PRO A C 1
ATOM 1652 O O . PRO A 1 205 ? 15.318 12.478 11.125 1.00 48.53 205 PRO A O 1
ATOM 1655 N N . LEU A 1 206 ? 15.750 14.664 10.935 1.00 42.53 206 LEU A N 1
ATOM 1656 C CA . LEU A 1 206 ? 14.363 15.119 11.121 1.00 42.53 206 LEU A CA 1
ATOM 1657 C C . LEU A 1 206 ? 13.398 14.597 10.025 1.00 42.53 206 LEU A C 1
ATOM 1659 O O . LEU A 1 206 ? 12.196 14.826 10.111 1.00 42.53 206 LEU A O 1
ATOM 1663 N N . GLU A 1 207 ? 13.916 13.877 9.027 1.00 47.12 207 GLU A N 1
ATOM 1664 C CA . GLU A 1 207 ? 13.206 13.220 7.923 1.00 47.12 207 GLU A CA 1
ATOM 1665 C C . GLU A 1 207 ? 12.701 11.795 8.269 1.00 47.12 207 GLU A C 1
ATOM 1667 O O . GLU A 1 207 ? 11.989 11.190 7.474 1.00 47.12 207 GLU A O 1
ATOM 1672 N N . GLU A 1 208 ? 13.008 11.251 9.455 1.00 51.66 208 GLU A N 1
ATOM 1673 C CA . GLU A 1 208 ? 12.871 9.816 9.769 1.00 51.66 208 GLU A CA 1
ATOM 1674 C C . GLU A 1 208 ? 11.646 9.450 10.649 1.00 51.66 208 GLU A C 1
ATOM 1676 O O . GLU A 1 208 ? 11.736 8.678 11.605 1.00 51.66 208 GLU A O 1
ATOM 1681 N N . TYR A 1 209 ? 10.459 9.984 10.333 1.00 59.91 209 TYR A N 1
ATOM 1682 C CA . TYR A 1 209 ? 9.192 9.360 10.750 1.00 59.91 209 TYR A CA 1
ATOM 1683 C C . TYR A 1 209 ? 8.697 8.493 9.602 1.00 59.91 209 TYR A C 1
ATOM 1685 O O . TYR A 1 209 ? 8.278 9.031 8.582 1.00 59.91 209 TYR A O 1
ATOM 1693 N N . ASN A 1 210 ? 8.718 7.165 9.761 1.00 72.50 210 ASN A N 1
ATOM 1694 C CA . ASN A 1 210 ? 8.132 6.270 8.767 1.00 72.50 210 ASN A CA 1
ATOM 1695 C C . ASN A 1 210 ? 6.627 6.598 8.640 1.00 72.50 210 ASN A C 1
ATOM 1697 O O . ASN A 1 210 ? 5.865 6.297 9.569 1.00 72.50 210 ASN A O 1
ATOM 1701 N N . PRO A 1 211 ? 6.175 7.227 7.533 1.00 81.56 211 PRO A N 1
ATOM 1702 C CA . PRO A 1 211 ? 4.802 7.719 7.411 1.00 81.56 211 PRO A CA 1
ATOM 1703 C C . PRO A 1 211 ? 3.781 6.577 7.475 1.00 81.56 211 PRO A C 1
ATOM 1705 O O . PRO A 1 211 ? 2.639 6.787 7.890 1.00 81.56 211 PRO A O 1
ATOM 1708 N N . LEU A 1 212 ? 4.220 5.357 7.153 1.00 91.56 212 LEU A N 1
ATOM 1709 C CA . LEU A 1 212 ? 3.424 4.140 7.225 1.00 91.56 212 LEU A CA 1
ATOM 1710 C C . LEU A 1 212 ? 3.033 3.789 8.664 1.00 91.56 212 LEU A C 1
ATOM 1712 O O . LEU A 1 212 ? 2.016 3.142 8.875 1.00 91.56 212 LEU A O 1
ATOM 1716 N N . ILE A 1 213 ? 3.778 4.232 9.682 1.00 93.69 213 ILE A N 1
ATOM 1717 C CA . ILE A 1 213 ? 3.442 3.946 11.086 1.00 93.69 213 ILE A CA 1
ATOM 1718 C C . ILE A 1 213 ? 2.242 4.766 11.552 1.00 93.69 213 ILE A C 1
ATOM 1720 O O . ILE A 1 213 ? 1.368 4.233 12.234 1.00 93.69 213 ILE A O 1
ATOM 1724 N N . ALA A 1 214 ? 2.135 6.028 11.128 1.00 93.75 214 ALA A N 1
ATOM 1725 C CA . ALA A 1 214 ? 0.938 6.823 11.388 1.00 93.75 214 ALA A CA 1
ATOM 1726 C C . ALA A 1 214 ? -0.298 6.188 10.726 1.00 93.75 214 ALA A C 1
ATOM 1728 O O . ALA A 1 214 ? -1.338 6.040 11.369 1.00 93.75 214 ALA A O 1
ATOM 1729 N N . GLN A 1 215 ? -0.148 5.728 9.477 1.00 95.69 215 GLN A N 1
ATOM 1730 C CA . GLN A 1 215 ? -1.172 4.960 8.765 1.00 95.69 215 GLN A CA 1
ATOM 1731 C C . GLN A 1 215 ? -1.548 3.671 9.503 1.00 95.69 215 GLN A C 1
ATOM 1733 O O . GLN A 1 215 ? -2.726 3.367 9.646 1.00 95.69 215 GLN A O 1
ATOM 1738 N N . THR A 1 216 ? -0.558 2.929 10.001 1.00 97.56 216 THR A N 1
ATOM 1739 C CA . THR A 1 216 ? -0.750 1.658 10.716 1.00 97.56 216 THR A CA 1
ATOM 1740 C C . THR A 1 216 ? -1.608 1.849 11.963 1.00 97.56 216 THR A C 1
ATOM 1742 O O . THR A 1 216 ? -2.587 1.135 12.173 1.00 97.56 216 THR A O 1
ATOM 1745 N N . TYR A 1 217 ? -1.278 2.852 12.782 1.00 98.12 217 TYR A N 1
ATOM 1746 C CA . TYR A 1 217 ? -2.064 3.185 13.966 1.00 98.12 217 TYR A CA 1
ATOM 1747 C C . TYR A 1 217 ? -3.472 3.671 13.611 1.00 98.12 217 TYR A C 1
ATOM 1749 O O . TYR A 1 217 ? -4.434 3.310 14.287 1.00 98.12 217 TYR A O 1
ATOM 1757 N N . PHE A 1 218 ? -3.618 4.437 12.529 1.00 98.00 218 PHE A N 1
ATOM 1758 C CA . PHE A 1 218 ? -4.934 4.841 12.043 1.00 98.00 218 PHE A CA 1
ATOM 1759 C C . PHE A 1 218 ? -5.775 3.635 11.591 1.00 98.00 218 PHE A C 1
ATOM 1761 O O . PHE A 1 218 ? -6.953 3.549 11.939 1.00 98.00 218 PHE A O 1
ATOM 1768 N N . GLY A 1 219 ? -5.170 2.678 10.881 1.00 97.81 219 GLY A N 1
ATOM 1769 C CA . GLY A 1 219 ? -5.797 1.419 10.475 1.00 97.81 219 GLY A CA 1
ATOM 1770 C C . GLY A 1 219 ? -6.256 0.577 11.668 1.00 97.81 219 GLY A C 1
ATOM 1771 O O . GLY A 1 219 ? -7.403 0.140 11.697 1.00 97.81 219 GLY A O 1
ATOM 1772 N N . LEU A 1 220 ? -5.420 0.434 12.703 1.00 98.62 220 LEU A N 1
ATOM 1773 C CA . LEU A 1 220 ? -5.816 -0.207 13.966 1.00 98.62 220 LEU A CA 1
ATOM 1774 C C . LEU A 1 220 ? -7.001 0.504 14.626 1.00 98.62 220 LEU A C 1
ATOM 1776 O O . LEU A 1 220 ? -7.940 -0.151 15.072 1.00 98.62 220 LEU A O 1
ATOM 1780 N N . GLY A 1 221 ? -6.983 1.839 14.659 1.00 98.50 221 GLY A N 1
ATOM 1781 C CA . GLY A 1 221 ? -8.099 2.628 15.175 1.00 98.50 221 GLY A CA 1
ATOM 1782 C C . GLY A 1 221 ? -9.399 2.340 14.427 1.00 98.50 221 GLY A C 1
ATOM 1783 O O . GLY A 1 221 ? -10.411 2.064 15.066 1.00 98.50 221 GLY A O 1
ATOM 1784 N N . ARG A 1 222 ? -9.346 2.315 13.085 1.00 98.19 222 ARG A N 1
ATOM 1785 C CA . ARG A 1 222 ? -10.489 1.963 12.224 1.00 98.19 222 ARG A CA 1
ATOM 1786 C C . ARG A 1 222 ? -11.032 0.574 12.538 1.00 98.19 222 ARG A C 1
ATOM 1788 O O . ARG A 1 222 ? -12.235 0.447 12.704 1.00 98.19 222 ARG A O 1
ATOM 1795 N N . ILE A 1 223 ? -10.172 -0.438 12.669 1.00 98.50 223 ILE A N 1
ATOM 1796 C CA . ILE A 1 223 ? -10.598 -1.808 13.002 1.00 98.50 223 ILE A CA 1
ATOM 1797 C C . ILE A 1 223 ? -11.421 -1.827 14.293 1.00 98.50 223 ILE A C 1
ATOM 1799 O O . ILE A 1 223 ? -12.533 -2.350 14.320 1.00 98.50 223 ILE A O 1
ATOM 1803 N N . TYR A 1 224 ? -10.888 -1.244 15.368 1.00 98.69 224 TYR A N 1
ATOM 1804 C CA . TYR A 1 224 ? -11.571 -1.261 16.659 1.00 98.69 224 TYR A CA 1
ATOM 1805 C C . TYR A 1 224 ? -12.840 -0.405 16.660 1.00 98.69 224 TYR A C 1
ATOM 1807 O O . TYR A 1 224 ? -13.806 -0.763 17.329 1.00 98.69 224 TYR A O 1
ATOM 1815 N N . HIS A 1 225 ? -12.862 0.697 15.905 1.00 98.44 225 HIS A N 1
ATOM 1816 C CA . HIS A 1 225 ? -14.054 1.531 15.734 1.00 98.44 225 HIS A CA 1
ATOM 1817 C C . HIS A 1 225 ? -15.152 0.779 14.963 1.00 98.44 225 HIS A C 1
ATOM 1819 O O . HIS A 1 225 ? -16.292 0.753 15.412 1.00 98.44 225 HIS A O 1
ATOM 1825 N N . GLU A 1 226 ? -14.824 0.074 13.880 1.00 97.62 226 GLU A N 1
ATOM 1826 C CA . GLU A 1 226 ? -15.790 -0.760 13.145 1.00 97.62 226 GLU A CA 1
ATOM 1827 C C . GLU A 1 226 ? -16.361 -1.879 14.026 1.00 97.62 226 GLU A C 1
ATOM 1829 O O . GLU A 1 226 ? -17.578 -2.019 14.153 1.00 97.62 226 GLU A O 1
ATOM 1834 N N . LEU A 1 227 ? -15.499 -2.617 14.734 1.00 97.69 227 LEU A N 1
ATOM 1835 C CA . LEU A 1 227 ? -15.928 -3.635 15.702 1.00 97.69 227 LEU A CA 1
ATOM 1836 C C . LEU A 1 227 ? -16.813 -3.037 16.804 1.00 97.69 227 LEU A C 1
ATOM 1838 O O . LEU A 1 227 ? -17.791 -3.650 17.234 1.00 97.69 227 LEU A O 1
ATOM 1842 N N . PHE A 1 228 ? -16.495 -1.824 17.259 1.00 97.75 228 PHE A N 1
ATOM 1843 C CA . PHE A 1 228 ? -17.311 -1.096 18.220 1.00 97.75 228 PHE A CA 1
ATOM 1844 C C . PHE A 1 228 ? -18.711 -0.810 17.656 1.00 97.75 228 PHE A C 1
ATOM 1846 O O . PHE A 1 228 ? -19.697 -1.004 18.372 1.00 97.75 228 PHE A O 1
ATOM 1853 N N . LEU A 1 229 ? -18.820 -0.387 16.393 1.00 96.00 229 LEU A N 1
ATOM 1854 C CA . LEU A 1 229 ? -20.092 -0.081 15.728 1.00 96.00 229 LEU A CA 1
ATOM 1855 C C . LEU A 1 229 ? -20.950 -1.329 15.479 1.00 96.00 229 LEU A C 1
ATOM 1857 O O . LEU A 1 229 ? -22.184 -1.233 15.458 1.00 96.00 229 LEU A O 1
ATOM 1861 N N . GLU A 1 230 ? -20.333 -2.499 15.306 1.00 95.25 230 GLU A N 1
ATOM 1862 C CA . GLU A 1 230 ? -21.037 -3.774 15.125 1.00 95.25 230 GLU A CA 1
ATOM 1863 C C . GLU A 1 230 ? -21.814 -4.207 16.375 1.00 95.25 230 GLU A C 1
ATOM 1865 O O . GLU A 1 230 ? -22.897 -4.790 16.262 1.00 95.25 230 GLU A O 1
ATOM 1870 N N . ILE A 1 231 ? -21.319 -3.883 17.573 1.00 94.56 231 ILE A N 1
ATOM 1871 C CA . ILE A 1 231 ? -22.017 -4.200 18.821 1.00 94.56 231 ILE A CA 1
ATOM 1872 C C . ILE A 1 231 ? -23.264 -3.315 18.941 1.00 94.56 231 ILE A C 1
ATOM 1874 O O . ILE A 1 231 ? -23.173 -2.089 18.917 1.00 94.56 231 ILE A O 1
ATOM 1878 N N . LYS A 1 232 ? -24.445 -3.920 19.113 1.00 91.25 232 LYS A N 1
ATOM 1879 C CA . LYS A 1 232 ? -25.719 -3.203 19.308 1.00 91.25 232 LYS A CA 1
ATOM 1880 C C . LYS A 1 232 ? -26.217 -3.334 20.744 1.00 91.25 232 LYS A C 1
ATOM 1882 O O . LYS A 1 232 ? -26.174 -4.418 21.324 1.00 91.25 232 LYS A O 1
ATOM 1887 N N . LEU A 1 233 ? -26.714 -2.233 21.306 1.00 89.38 233 LEU A N 1
ATOM 1888 C CA . LEU A 1 233 ? -27.265 -2.185 22.660 1.00 89.38 233 LEU A CA 1
ATOM 1889 C C . LEU A 1 233 ? -28.746 -2.579 22.627 1.00 89.38 233 LEU A C 1
ATOM 1891 O O . LEU A 1 233 ? -29.626 -1.740 22.488 1.00 89.38 233 LEU A O 1
ATOM 1895 N N . VAL A 1 234 ? -29.022 -3.881 22.710 1.00 86.31 234 VAL A N 1
ATOM 1896 C CA . VAL A 1 234 ? -30.388 -4.424 22.644 1.00 86.31 234 VAL A CA 1
ATOM 1897 C C . VAL A 1 234 ? -30.748 -5.202 23.906 1.00 86.31 234 VAL A C 1
ATOM 1899 O O . VAL A 1 234 ? -29.905 -5.871 24.501 1.00 86.31 234 VAL A O 1
ATOM 1902 N N . LEU A 1 235 ? -32.022 -5.122 24.303 1.00 83.31 235 LEU A N 1
ATOM 1903 C CA . LEU A 1 235 ? -32.580 -5.874 25.433 1.00 83.31 235 LEU A CA 1
ATOM 1904 C C . LEU A 1 235 ? -32.405 -7.394 25.249 1.00 83.31 235 LEU A C 1
ATOM 1906 O O . LEU A 1 235 ? -32.447 -7.877 24.112 1.00 83.31 235 LEU A O 1
ATOM 1910 N N . PRO A 1 236 ? -32.282 -8.175 26.343 1.00 86.56 236 PRO A N 1
ATOM 1911 C CA . PRO A 1 236 ? -32.512 -7.823 27.759 1.00 86.56 236 PRO A CA 1
ATOM 1912 C C . PRO A 1 236 ? -31.347 -7.082 28.456 1.00 86.56 236 PRO A C 1
ATOM 1914 O O . PRO A 1 236 ? -30.246 -7.002 27.923 1.00 86.56 236 PRO A O 1
ATOM 1917 N N . GLU A 1 237 ? -31.581 -6.539 29.660 1.00 78.50 237 GLU A N 1
ATOM 1918 C CA . GLU A 1 237 ? -30.629 -5.690 30.415 1.00 78.50 237 GLU A CA 1
ATOM 1919 C C . GLU A 1 237 ? -29.265 -6.363 30.670 1.00 78.50 237 GLU A C 1
ATOM 1921 O O . GLU A 1 237 ? -28.213 -5.722 30.572 1.00 78.50 237 GLU A O 1
ATOM 1926 N N . GLU A 1 238 ? -29.242 -7.674 30.924 1.00 79.81 238 GLU A N 1
ATOM 1927 C CA . GLU A 1 238 ? -27.993 -8.418 31.112 1.00 79.81 238 GLU A CA 1
ATOM 1928 C C . GLU A 1 238 ? -27.138 -8.448 29.836 1.00 79.81 238 GLU A C 1
ATOM 1930 O O . GLU A 1 238 ? -25.905 -8.420 29.912 1.00 79.81 238 GLU A O 1
ATOM 1935 N N . ALA A 1 239 ? -27.777 -8.480 28.660 1.00 83.94 239 ALA A N 1
ATOM 1936 C CA . ALA A 1 239 ? -27.088 -8.419 27.374 1.00 83.94 239 ALA A CA 1
ATOM 1937 C C . ALA A 1 239 ? -26.517 -7.015 27.121 1.00 83.94 239 ALA A C 1
ATOM 1939 O O . ALA A 1 239 ? -25.372 -6.899 26.684 1.00 83.94 239 ALA A O 1
ATOM 1940 N N . ILE A 1 240 ? -27.256 -5.963 27.496 1.00 88.44 240 ILE A N 1
ATOM 1941 C CA . ILE A 1 240 ? -26.791 -4.569 27.427 1.00 88.44 240 ILE A CA 1
ATOM 1942 C C . ILE A 1 240 ? -25.545 -4.367 28.294 1.00 88.44 240 ILE A C 1
ATOM 1944 O O . ILE A 1 240 ? -24.573 -3.767 27.843 1.00 88.44 240 ILE A O 1
ATOM 1948 N N . THR A 1 241 ? -25.536 -4.904 29.518 1.00 88.38 241 THR A N 1
ATOM 1949 C CA . THR A 1 241 ? -24.398 -4.745 30.440 1.00 88.38 241 THR A CA 1
ATOM 1950 C C . THR A 1 241 ? -23.108 -5.304 29.843 1.00 88.38 241 THR A C 1
ATOM 1952 O O . THR A 1 241 ? -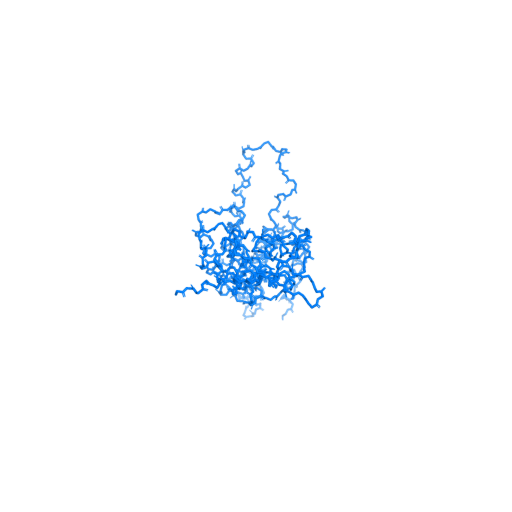22.069 -4.649 29.894 1.00 88.38 241 THR A O 1
ATOM 1955 N N . ARG A 1 242 ? -23.1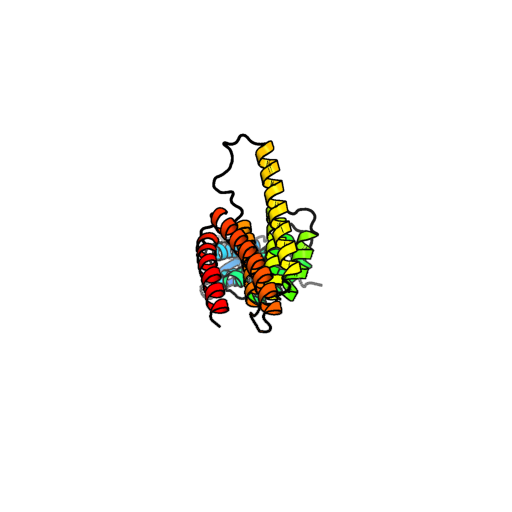63 -6.500 29.240 1.00 90.25 242 ARG A N 1
ATOM 1956 C CA . ARG A 1 242 ? -21.999 -7.094 28.567 1.00 90.25 242 ARG A CA 1
ATOM 1957 C C . ARG A 1 242 ? -21.597 -6.292 27.329 1.00 90.25 242 ARG A C 1
ATOM 1959 O O . ARG A 1 242 ? -20.425 -5.966 27.187 1.00 90.25 242 ARG A O 1
ATOM 1966 N N . ALA A 1 243 ? -22.565 -5.922 26.491 1.00 92.69 243 ALA A N 1
ATOM 1967 C CA . ALA A 1 243 ? -22.318 -5.147 25.279 1.00 92.69 243 ALA A CA 1
ATOM 1968 C C . ALA A 1 243 ? -21.656 -3.788 25.571 1.00 92.69 243 ALA A C 1
ATOM 1970 O O . ALA A 1 243 ? -20.773 -3.367 24.830 1.00 92.69 243 ALA A O 1
ATOM 1971 N N . LEU A 1 244 ? -22.028 -3.124 26.671 1.00 93.56 244 LEU A N 1
ATOM 1972 C CA . LEU A 1 244 ? -21.390 -1.885 27.123 1.00 93.56 244 LEU A CA 1
ATOM 1973 C C . LEU A 1 244 ? -19.933 -2.091 27.553 1.00 93.56 244 LEU A C 1
ATOM 1975 O O . LEU A 1 244 ? -19.097 -1.235 27.272 1.00 93.56 244 LEU A O 1
ATOM 1979 N N . VAL A 1 245 ? -19.619 -3.208 28.217 1.00 94.25 245 VAL A N 1
ATOM 1980 C CA . VAL A 1 245 ? -18.235 -3.542 28.593 1.00 94.25 245 VAL A CA 1
ATOM 1981 C C . VAL A 1 245 ? -17.386 -3.775 27.346 1.00 94.25 245 VAL A C 1
ATOM 1983 O O . VAL A 1 245 ? -16.316 -3.180 27.228 1.00 94.25 245 VAL A O 1
ATOM 1986 N N . ASP A 1 246 ? -17.880 -4.582 26.407 1.00 94.94 246 ASP A N 1
ATOM 1987 C CA . ASP A 1 246 ? -17.165 -4.908 25.169 1.00 94.94 246 ASP A CA 1
ATOM 1988 C C . ASP A 1 246 ? -16.969 -3.652 24.297 1.00 94.94 246 ASP A C 1
ATOM 1990 O O . ASP A 1 246 ? -15.857 -3.372 23.844 1.00 94.94 246 ASP A O 1
ATOM 1994 N N . LYS A 1 247 ? -18.011 -2.815 24.152 1.00 96.06 247 LYS A N 1
ATOM 1995 C CA . LYS A 1 247 ? -17.900 -1.495 23.508 1.00 96.06 247 LYS A CA 1
ATOM 1996 C C . LYS A 1 247 ? -16.877 -0.601 24.198 1.00 96.06 247 LYS A C 1
ATOM 1998 O O . LYS A 1 247 ? -16.078 0.027 23.515 1.00 96.06 247 LYS A O 1
ATOM 2003 N N . GLY A 1 248 ? -16.883 -0.531 25.529 1.00 96.19 248 GLY A N 1
ATOM 2004 C CA . GLY A 1 248 ? -15.932 0.289 26.280 1.00 96.19 248 GLY A CA 1
ATOM 2005 C C . GLY A 1 248 ? -14.479 -0.109 26.008 1.00 96.19 248 GLY A C 1
ATOM 2006 O O . GLY A 1 248 ? -13.635 0.759 25.799 1.00 96.19 248 GLY A O 1
ATOM 2007 N N . GLN A 1 249 ? -14.198 -1.414 25.932 1.00 97.62 249 GLN A N 1
ATOM 2008 C CA . GLN A 1 249 ? -12.866 -1.925 25.595 1.00 97.62 249 GLN A CA 1
ATOM 2009 C C . GLN A 1 249 ? -12.447 -1.541 24.172 1.00 97.62 249 GLN A C 1
ATOM 2011 O O . GLN A 1 249 ? -11.363 -0.985 23.986 1.00 97.62 249 GLN A O 1
ATOM 2016 N N . LEU A 1 250 ? -13.313 -1.776 23.182 1.00 98.31 250 LEU A N 1
ATOM 2017 C CA . LEU A 1 250 ? -13.035 -1.433 21.784 1.00 98.31 250 LEU A CA 1
ATOM 2018 C C . LEU A 1 250 ? -12.863 0.076 21.590 1.00 98.31 250 LEU A C 1
ATOM 2020 O O . LEU A 1 250 ? -11.953 0.513 20.890 1.00 98.31 250 LEU A O 1
ATOM 2024 N N . MET A 1 251 ? -13.681 0.880 22.267 1.00 97.81 251 MET A N 1
ATOM 2025 C CA . MET A 1 251 ? -13.569 2.334 22.269 1.00 97.81 251 MET A CA 1
ATOM 2026 C C . MET A 1 251 ? -12.216 2.794 22.830 1.00 97.81 251 MET A C 1
ATOM 2028 O O . MET A 1 251 ? -11.567 3.667 22.249 1.00 97.81 251 MET A O 1
ATOM 2032 N N . ASP A 1 252 ? -11.749 2.199 23.931 1.00 98.19 252 ASP A N 1
ATOM 2033 C CA . ASP A 1 252 ? -10.434 2.514 24.493 1.00 98.19 252 ASP A CA 1
ATOM 2034 C C . ASP A 1 252 ? -9.290 2.126 23.547 1.00 98.19 252 ASP A C 1
ATOM 2036 O O . ASP A 1 252 ? -8.363 2.921 23.356 1.00 98.19 252 ASP A O 1
ATOM 2040 N N . GLN A 1 253 ? -9.372 0.957 22.905 1.00 98.44 253 GLN A N 1
ATOM 2041 C CA . GLN A 1 253 ? -8.390 0.512 21.912 1.00 98.44 253 GLN A CA 1
ATOM 2042 C C . GLN A 1 253 ? -8.363 1.430 20.680 1.00 98.44 253 GLN A C 1
ATOM 2044 O O . GLN A 1 253 ? -7.284 1.859 20.261 1.00 98.44 253 GLN A O 1
ATOM 2049 N N . ALA A 1 254 ? -9.531 1.786 20.136 1.00 98.62 254 ALA A N 1
ATOM 2050 C CA . ALA A 1 254 ? -9.663 2.687 18.992 1.00 98.62 254 ALA A CA 1
ATOM 2051 C C . ALA A 1 254 ? -9.066 4.067 19.300 1.00 98.62 254 ALA A C 1
ATOM 2053 O O . ALA A 1 254 ? -8.197 4.562 18.578 1.00 98.62 254 ALA A O 1
ATOM 2054 N N . ARG A 1 255 ? -9.458 4.662 20.433 1.00 98.38 255 ARG A N 1
ATOM 2055 C CA . ARG A 1 255 ? -8.938 5.952 20.903 1.00 98.38 255 ARG A CA 1
ATOM 2056 C C . ARG A 1 255 ? -7.426 5.926 21.090 1.00 98.38 255 ARG A C 1
ATOM 2058 O O . ARG A 1 255 ? -6.750 6.887 20.713 1.00 98.38 255 ARG A O 1
ATOM 2065 N N . GLN A 1 256 ? -6.889 4.867 21.697 1.00 98.38 256 GLN A N 1
ATOM 2066 C CA . GLN A 1 256 ? -5.450 4.729 21.894 1.00 98.38 256 GLN A CA 1
ATOM 2067 C C . GLN A 1 256 ? -4.726 4.686 20.548 1.00 98.38 256 GLN A C 1
ATOM 2069 O O . GLN A 1 256 ? -3.781 5.447 20.351 1.00 98.38 256 GLN A O 1
ATOM 2074 N N . ALA A 1 257 ? -5.203 3.869 19.608 1.00 98.38 257 ALA A N 1
ATOM 2075 C CA . ALA A 1 257 ? -4.614 3.753 18.282 1.00 98.38 257 ALA A CA 1
ATOM 2076 C C . ALA A 1 257 ? -4.651 5.088 17.514 1.00 98.38 257 ALA A C 1
ATOM 2078 O O . ALA A 1 257 ? -3.615 5.549 17.040 1.00 98.38 257 ALA A O 1
ATOM 2079 N N . TYR A 1 258 ? -5.784 5.795 17.489 1.00 98.50 258 TYR A N 1
ATOM 2080 C CA . TYR A 1 258 ? -5.845 7.128 16.880 1.00 98.50 258 TYR A CA 1
ATOM 2081 C C . TYR A 1 258 ? -4.918 8.139 17.565 1.00 98.50 258 TYR A C 1
ATOM 2083 O O . TYR A 1 258 ? -4.282 8.951 16.898 1.00 98.50 258 TYR A O 1
ATOM 2091 N N . THR A 1 259 ? -4.773 8.072 18.888 1.00 97.12 259 THR A N 1
ATOM 2092 C CA . THR A 1 259 ? -3.838 8.945 19.614 1.00 97.12 259 THR A CA 1
ATOM 2093 C C . THR A 1 259 ? -2.385 8.677 19.208 1.00 97.12 259 THR A C 1
ATOM 2095 O O . THR A 1 259 ? -1.620 9.626 19.034 1.00 97.12 259 THR A O 1
ATOM 2098 N N . GLU A 1 260 ? -1.998 7.414 19.015 1.00 96.00 260 GLU A N 1
ATOM 2099 C CA . GLU A 1 260 ? -0.666 7.063 18.504 1.00 96.00 260 GLU A CA 1
ATOM 2100 C C . GLU A 1 260 ? -0.463 7.523 17.052 1.00 96.00 260 GLU A C 1
ATOM 2102 O O . GLU A 1 260 ? 0.599 8.055 16.723 1.00 96.00 260 GLU A O 1
ATOM 2107 N N . ALA A 1 261 ? -1.494 7.449 16.204 1.00 94.94 261 ALA A N 1
ATOM 2108 C CA . ALA A 1 261 ? -1.449 8.016 14.853 1.00 94.94 261 ALA A CA 1
ATOM 2109 C C . ALA A 1 261 ? -1.220 9.540 14.871 1.00 94.94 261 ALA A C 1
ATOM 2111 O O . ALA A 1 261 ? -0.416 10.056 14.094 1.00 94.94 261 ALA A O 1
ATOM 2112 N N . ILE A 1 262 ? -1.856 10.267 15.802 1.00 93.81 262 ILE A N 1
ATOM 2113 C CA . ILE A 1 262 ? -1.615 11.706 16.008 1.00 93.81 262 ILE A CA 1
ATOM 2114 C C . ILE A 1 262 ? -0.162 11.951 16.421 1.00 93.81 262 ILE A C 1
ATOM 2116 O O . ILE A 1 262 ? 0.495 12.818 15.841 1.00 93.81 262 ILE A O 1
ATOM 2120 N N . ARG A 1 263 ? 0.347 11.184 17.394 1.00 91.38 263 ARG A N 1
ATOM 2121 C CA . ARG A 1 263 ? 1.714 11.314 17.932 1.00 91.38 263 ARG A CA 1
ATOM 2122 C C . ARG A 1 263 ? 2.800 11.010 16.909 1.00 91.38 263 ARG A C 1
ATOM 2124 O O . ARG A 1 263 ? 3.878 11.587 17.006 1.00 91.38 263 ARG A O 1
ATOM 2131 N N . ALA A 1 264 ? 2.514 10.152 15.934 1.00 87.62 264 ALA A N 1
ATOM 2132 C CA . ALA A 1 264 ? 3.422 9.866 14.829 1.00 87.62 264 ALA A CA 1
ATOM 2133 C C . ALA A 1 264 ? 3.670 11.085 13.913 1.00 87.62 264 ALA A C 1
ATOM 2135 O O . ALA A 1 264 ? 4.600 11.054 13.114 1.00 87.62 264 ALA A O 1
ATOM 2136 N N . GLY A 1 265 ? 2.881 12.163 14.033 1.00 82.81 265 GLY A N 1
ATOM 2137 C CA . GLY A 1 265 ? 3.205 13.480 13.470 1.00 82.81 265 GLY A CA 1
ATOM 2138 C C . GLY A 1 265 ? 3.085 13.602 11.948 1.00 82.81 265 GLY A C 1
ATOM 2139 O O . GLY A 1 265 ? 3.608 14.553 11.370 1.00 82.81 265 GLY A O 1
ATOM 2140 N N . ASN A 1 266 ? 2.411 12.661 11.284 1.00 90.00 266 ASN A N 1
ATOM 2141 C CA . ASN A 1 266 ? 2.200 12.713 9.841 1.00 90.00 266 ASN A CA 1
ATOM 2142 C C . ASN A 1 266 ? 1.117 13.745 9.468 1.00 90.00 266 ASN A C 1
ATOM 2144 O O . ASN A 1 266 ? 0.023 13.745 10.029 1.00 90.00 266 ASN A O 1
ATOM 2148 N N . SER A 1 267 ? 1.397 14.589 8.471 1.00 89.88 267 SER A N 1
ATOM 2149 C CA . SER A 1 267 ? 0.527 15.707 8.068 1.00 89.88 267 SER A CA 1
ATOM 2150 C C . SER A 1 267 ? -0.866 15.295 7.584 1.00 89.88 267 SER A C 1
ATOM 2152 O O . SER A 1 267 ? -1.793 16.097 7.683 1.00 89.88 267 SER A O 1
ATOM 2154 N N . TYR A 1 268 ? -1.024 14.069 7.084 1.00 91.25 268 TYR A N 1
ATOM 2155 C CA . TYR A 1 268 ? -2.303 13.533 6.630 1.00 91.25 268 TYR A CA 1
ATOM 2156 C C . TYR A 1 268 ? -3.007 12.727 7.732 1.00 91.25 268 TYR A C 1
ATOM 2158 O O . TYR A 1 268 ? -4.164 12.993 8.060 1.00 91.25 268 TYR A O 1
ATOM 2166 N N . TRP A 1 269 ? -2.308 11.778 8.361 1.00 94.44 269 TRP A N 1
ATOM 2167 C CA . TRP A 1 269 ? -2.930 10.857 9.321 1.00 94.44 269 TRP A CA 1
ATOM 2168 C C . TRP A 1 269 ? -3.232 11.488 10.681 1.00 94.44 269 TRP A C 1
ATOM 2170 O O . TRP A 1 269 ? -4.221 11.110 11.306 1.00 94.44 269 TRP A O 1
ATOM 2180 N N . SER A 1 270 ? -2.447 12.467 11.143 1.00 93.06 270 SER A N 1
ATOM 2181 C CA . SER A 1 270 ? -2.708 13.135 12.424 1.00 93.06 270 SER A CA 1
ATOM 2182 C C . SER A 1 270 ? -4.060 13.872 12.461 1.00 93.06 270 SER A C 1
ATOM 2184 O O . SER A 1 270 ? -4.833 13.619 13.388 1.00 93.06 270 SER A O 1
ATOM 2186 N N . PRO A 1 271 ? -4.419 14.751 11.500 1.00 96.19 271 PRO A N 1
ATOM 2187 C CA . PRO A 1 271 ? -5.740 15.383 11.509 1.00 96.19 271 PRO A CA 1
ATOM 2188 C C . PRO A 1 271 ? -6.878 14.379 11.280 1.00 96.19 271 PRO A C 1
ATOM 2190 O O . PRO A 1 271 ? -7.907 14.484 11.948 1.00 96.19 271 PRO A O 1
ATOM 2193 N N . ALA A 1 272 ? -6.689 13.382 10.406 1.00 96.81 272 ALA A N 1
ATOM 2194 C CA . ALA A 1 272 ? -7.683 12.331 10.182 1.00 96.81 272 ALA A CA 1
ATOM 2195 C C . ALA A 1 272 ? -7.979 11.546 11.472 1.00 96.81 272 ALA A C 1
ATOM 2197 O O . ALA A 1 272 ? -9.136 11.361 11.843 1.00 96.81 272 ALA A O 1
ATOM 2198 N N . ALA A 1 273 ? -6.941 11.145 12.208 1.00 97.62 273 ALA A N 1
ATOM 2199 C CA . ALA A 1 273 ? -7.082 10.472 13.494 1.00 97.62 273 ALA A CA 1
ATOM 2200 C C . ALA A 1 273 ? -7.773 11.359 14.543 1.00 97.62 273 ALA A C 1
ATOM 2202 O O . ALA A 1 273 ? -8.634 10.882 15.277 1.00 97.62 273 ALA A O 1
ATOM 2203 N N . GLY A 1 274 ? -7.445 12.655 14.592 1.00 97.38 274 GLY A N 1
ATOM 2204 C CA . GLY A 1 274 ? -8.111 13.611 15.483 1.00 97.38 274 GLY A CA 1
ATOM 2205 C C . GLY A 1 274 ? -9.616 13.720 15.225 1.00 97.38 274 GLY A C 1
ATOM 2206 O O . GLY A 1 274 ? -10.399 13.722 16.174 1.00 97.38 274 GLY A O 1
ATOM 2207 N N . PHE A 1 275 ? -10.020 13.749 13.952 1.00 98.12 275 PHE A N 1
ATOM 2208 C CA . PHE A 1 275 ? -11.428 13.700 13.559 1.00 98.12 275 PHE A CA 1
ATOM 2209 C C . PHE A 1 275 ? -12.100 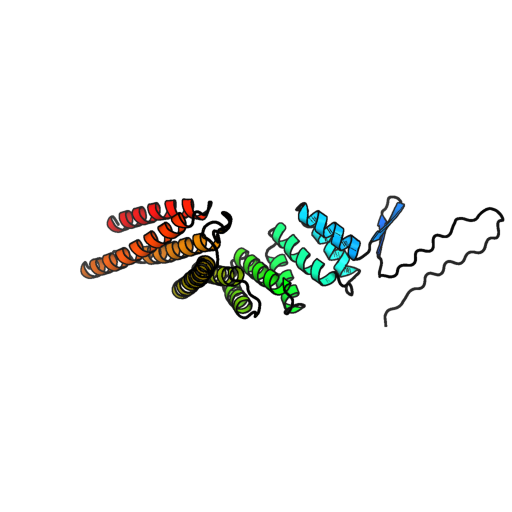12.398 14.020 1.00 98.12 275 PHE A C 1
ATOM 2211 O O . PHE A 1 275 ? -13.146 12.448 14.665 1.00 98.12 275 PHE A O 1
ATOM 2218 N N . MET A 1 276 ? -11.463 11.248 13.777 1.00 98.38 276 MET A N 1
ATOM 2219 C CA . MET A 1 276 ? -12.021 9.943 14.151 1.00 98.38 276 MET A CA 1
ATOM 2220 C C . MET A 1 276 ? -12.176 9.753 15.662 1.00 98.38 276 MET A C 1
ATOM 2222 O O . MET A 1 276 ? -13.137 9.124 16.095 1.00 98.38 276 MET A O 1
ATOM 2226 N N . VAL A 1 277 ? -11.301 10.341 16.487 1.00 98.00 277 VAL A N 1
ATOM 2227 C CA . VAL A 1 277 ? -11.515 10.366 17.945 1.00 98.00 277 VAL A CA 1
ATOM 2228 C C . VAL A 1 277 ? -12.833 11.063 18.281 1.00 98.00 277 VAL A C 1
ATOM 2230 O O . VAL A 1 277 ? -13.590 10.548 19.095 1.00 98.00 277 VAL A O 1
ATOM 2233 N N . GLY A 1 278 ? -13.126 12.207 17.656 1.00 97.62 278 GLY A N 1
ATOM 2234 C CA . GLY A 1 278 ? -14.399 12.909 17.842 1.00 97.62 278 GLY A CA 1
ATOM 2235 C C . GLY A 1 278 ? -15.597 12.056 17.422 1.00 97.62 278 GLY A C 1
ATOM 2236 O O . GLY A 1 278 ? -16.519 11.880 18.218 1.00 97.62 278 GLY A O 1
ATOM 2237 N N . GLN A 1 279 ? -15.529 11.470 16.223 1.00 98.19 279 GLN A N 1
ATOM 2238 C CA . GLN A 1 279 ? -16.570 10.588 15.686 1.00 98.19 279 GLN A CA 1
ATOM 2239 C C . GLN A 1 279 ? -16.847 9.397 16.615 1.00 98.19 279 GLN A C 1
ATOM 2241 O O . GLN A 1 279 ? -17.998 9.094 16.900 1.00 98.19 279 GLN A O 1
ATOM 2246 N N . LEU A 1 280 ? -15.804 8.766 17.161 1.00 97.88 280 LEU A N 1
ATOM 2247 C CA . LEU A 1 280 ? -15.935 7.639 18.086 1.00 97.88 280 LEU A CA 1
ATOM 2248 C C . LEU A 1 280 ? -16.751 7.995 19.343 1.00 97.88 280 LEU A C 1
ATOM 2250 O O . LEU A 1 280 ? -17.576 7.201 19.797 1.00 97.88 280 LEU A O 1
ATOM 2254 N N . TYR A 1 281 ? -16.533 9.182 19.919 1.00 96.81 281 TYR A N 1
ATOM 2255 C CA . TYR A 1 281 ? -17.322 9.650 21.065 1.00 96.81 281 TYR A CA 1
ATOM 2256 C C . TYR A 1 281 ? -18.766 9.992 20.679 1.00 96.81 281 TYR A C 1
ATOM 2258 O O . TYR A 1 281 ? -19.677 9.746 21.472 1.00 96.81 281 TYR A O 1
ATOM 2266 N N . GLU A 1 282 ? -18.979 10.554 19.488 1.00 97.12 282 GLU A N 1
ATOM 2267 C CA . GLU A 1 282 ? -20.315 10.849 18.963 1.00 97.12 282 GLU A CA 1
ATOM 2268 C C . GLU A 1 282 ? -21.122 9.566 18.730 1.00 97.12 282 GLU A C 1
ATOM 2270 O O . GLU A 1 282 ? -22.250 9.460 19.211 1.00 97.12 282 GLU A O 1
ATOM 2275 N N . ASP A 1 283 ? -20.524 8.559 18.096 1.00 96.44 283 ASP A N 1
ATOM 2276 C CA . ASP A 1 283 ? -21.169 7.272 17.833 1.00 96.44 283 ASP A CA 1
ATOM 2277 C C . ASP A 1 283 ? -21.572 6.570 19.138 1.00 96.44 283 ASP A C 1
ATOM 2279 O O . ASP A 1 283 ? -22.690 6.070 19.263 1.00 96.44 283 ASP A O 1
ATOM 2283 N N . PHE A 1 284 ? -20.705 6.598 20.158 1.00 94.50 284 PHE A N 1
ATOM 2284 C CA . PHE A 1 284 ? -21.037 6.043 21.472 1.00 94.50 284 PHE A CA 1
ATOM 2285 C C . PHE A 1 284 ? -22.196 6.769 22.151 1.00 94.50 284 PHE A C 1
ATOM 2287 O O . PHE A 1 284 ? -23.052 6.131 22.764 1.00 94.50 284 PHE A O 1
ATOM 2294 N N . TYR A 1 285 ? -22.248 8.096 22.036 1.00 93.81 285 TYR A N 1
ATOM 2295 C CA . TYR A 1 285 ? -23.366 8.875 22.555 1.00 93.81 285 TYR A CA 1
ATOM 2296 C C . TYR A 1 285 ? -24.681 8.514 21.853 1.00 93.81 285 TYR A C 1
ATOM 2298 O O . TYR A 1 285 ? -25.699 8.334 22.523 1.00 93.81 285 TYR A O 1
ATOM 2306 N N . LEU A 1 286 ? -24.659 8.371 20.526 1.00 92.75 286 LEU A N 1
ATOM 2307 C CA . LEU A 1 286 ? -25.840 8.006 19.744 1.00 92.75 286 LEU A CA 1
ATOM 2308 C C . LEU A 1 286 ? -26.334 6.593 20.069 1.00 92.75 286 LEU A C 1
ATOM 2310 O O . LEU A 1 286 ? -27.539 6.407 20.222 1.00 92.75 286 LEU A O 1
ATOM 2314 N N . ASP A 1 287 ? -25.432 5.628 20.253 1.00 90.25 287 ASP A N 1
ATOM 2315 C CA . ASP A 1 287 ? -25.799 4.258 20.633 1.00 90.25 287 ASP A CA 1
ATOM 2316 C C . ASP A 1 287 ? -26.508 4.184 21.993 1.00 90.25 287 ASP A C 1
ATOM 2318 O O . ASP A 1 287 ? -27.384 3.346 22.178 1.00 90.25 287 ASP A O 1
ATOM 2322 N N . ILE A 1 288 ? -26.147 5.046 22.950 1.00 87.94 288 ILE A N 1
ATOM 2323 C CA . ILE A 1 288 ? -26.794 5.094 24.275 1.00 87.94 288 ILE A CA 1
ATOM 2324 C C . ILE A 1 288 ? -28.218 5.668 24.193 1.00 87.94 288 ILE A C 1
ATOM 2326 O O . ILE A 1 288 ? -29.051 5.373 25.051 1.00 87.94 288 ILE A O 1
ATOM 2330 N N . LEU A 1 289 ? -28.491 6.519 23.201 1.00 86.81 289 LEU A N 1
ATOM 2331 C CA . LEU A 1 289 ? -29.787 7.177 23.031 1.00 86.81 289 LEU A CA 1
ATOM 2332 C C . LEU A 1 289 ? -30.781 6.401 22.158 1.00 86.81 289 LEU A C 1
ATOM 2334 O O . LEU A 1 289 ? -31.968 6.742 22.186 1.00 86.81 289 LEU A O 1
ATOM 2338 N N . ALA A 1 290 ? -30.300 5.445 21.363 1.00 81.00 290 ALA A N 1
ATOM 2339 C CA . ALA A 1 290 ? -31.101 4.623 20.456 1.00 81.00 290 ALA A CA 1
ATOM 2340 C C . ALA A 1 290 ? -31.954 3.585 21.207 1.00 81.00 290 ALA A C 1
ATOM 2342 O O . ALA A 1 290 ? -33.113 3.377 20.774 1.00 81.00 290 ALA A O 1
#

pLDDT: mean 85.86, std 19.82, range [25.92, 98.81]

Sequence (290 aa):
MKHIAWILIASWLVACGSGPQETIFEFTDPTVIVASPEDDIVFESAEDLLLEGNELLRNREHERALRRFELLLEHFPDSAYVRDATFHIGLCHEGMDDWEAAAATYEHFVDEWPSTSDATDALFRWAEARSQLGDYEGVVPLTERILRRANLTVLDRVEAHVRFGNATVEMRDYPAAEQHYREAIRINDFARAQFNSNSPASEMPLEEYNPLIAQTYFGLGRIYHELFLEIKLVLPEEAITRALVDKGQLMDQARQAYTEAIRAGNSYWSPAAGFMVGQLYEDFYLDILA

=== Feature glossary ===
Key to the feature types in this record:

pLDDT. pLDDT is the predicted lDDT-Cα score: AlphaFold's confidence that the local environment of each residue (all inter-atomic distances within 15 Å) is correctly placed. It is a per-residue number between 0 and 100, with higher meaning more reliable.

Radius of gyration, Cα contacts, bounding box. The geometric summary reports three shape descriptors. Rg (radius of gyration) measures how spread out the Cα atoms are about their centre of mass; compact globular proteins have small Rg, elongated or unfolded ones large. Cα contacts (<8 Å, |i−j|>4) count long-range residue pairs in spatial proximity — high for tightly packed folds, near zero for rods or random coil. The bounding-box extents give the protein's footprint along x, y, z in Å.

Backbone torsions (φ/ψ). Backbone dihedral angles. Every residue except chain termini has a φ (preceding-C → N → Cα → C) and a ψ (N → Cα → C → next-N). They are reported in degrees following the IUPAC sign convention. Secondary structure is essentially a statement about which (φ, ψ) basin each residue occupies.

Contact-map, Ramachandran, and PAE plots. Plot images: a contact map (which residues are close in 3D, as an N×N binary image), a Ramachandran scatter (backbone torsion angles, revealing secondary-structure composition at a glance), and — for AlphaFold structures — a PAE heatmap (pairwise prediction confidence).

Predicted aligned error. Predicted Aligned Error (PAE) is an AlphaFold confidence matrix: entry (i, j) is the expected error in the position of residue j, in ångströms, when the prediction is superimposed on the true structure at residue i. Low PAE within a block of residues means that block is internally rigid and well-predicted; high PAE between two blocks means their relative placement is uncertain even if each block individually is confident.

Secondary structure (3-state, P-SEA). Three-state secondary structure (P-SEA) collapses the eight DSSP classes into helix (a), strand (b), and coil (c). P-SEA assigns these from Cα geometry alone — distances and angles — without requiring backbone oxygens, so it works on any Cα trace.

Solvent-accessible surface area. Solvent-accessible surface area (SASA) is the area in Å² traced out by the centre of a 1.4 Å probe sphere (a water molecule) rolled over the protein's van der Waals surface (Shrake–Rupley / Lee–Richards construction). Buried residues have near-zero SASA; fully exposed residues can exceed 200 Å². The total SASA scales roughly with the number of surface residues.

Foldseek 3Di. The Foldseek 3Di string encodes local tertiary geometry as a 20-letter alphabet — one character per residue — derived from the relative positions of nearby Cα atoms. Unlike the amino-acid sequence, 3Di is a direct function of the 3D structure, so two proteins with the same fold have similar 3Di strings even at low sequence identity.

B-factor. For experimental (PDB) structures, the B-factor (temperature factor) quantifies the positional spread of each atom in the crystal — a combination of thermal vibration and static disorder — in units of Å². High B-factors mark flexible loops or poorly resolved regions; low B-factors mark the rigid, well-ordered core.

mmCIF coordinates. The mmCIF block holds the 3D Cartesian coordinates of each backbone atom (N, Cα, C, O) in ångströms. mmCIF is the PDB's canonical archive format — a tagged-loop text representation of the atomic model.

InterPro / GO / CATH / organism. Functional annotations link the protein to curated databases. InterPro entries identify conserved domains and families by matching the sequence against member-database signatures (Pfam, PROSITE, CDD, …). Gene Ontology (GO) terms describe molecular function, biological process, and cellular component in a controlled vocabulary. CATH places the structure in a hierarchical fold classification (Class/Architecture/Topology/Homologous-superfamily). The organism is the source species.

Rendered structure images. Structure images are PyMOL renders from six orthogonal camera directions. Cartoon representation draws helices as coils and strands as arrows; sticks shows the backbone as bonds; surface shows the solvent-excluded envelope. Rainbow coloring maps sequence position to hue (blue→red, N→C); chain coloring assigns a distinct color per polypeptide.

Sequence. This is the polypeptide sequence — one letter per residue, N-terminus first. Length ranges from a few dozen residues for small domains to over a thousand for large multi-domain proteins.

Secondary structure (8-state, DSSP). The SS8 string is DSSP's per-residue secondary-structure call. α-helix (H) means an i→i+4 H-bond ladder; β-strand (E) means the residue participates in a β-sheet; 3₁₀ (G) and π (I) are tighter and wider helices; T/S are turns/bends; '-' is loop.

Nearest PDB structures. Structural nearest neighbors (via Foldseek easy-search vs the PDB). Reported per hit: target PDB id, E-value, and alignment TM-score. A TM-score above ~0.5 is the conventional threshold for 'same fold'.